Protein AF-0000000085014226 (afdb_homodimer)

Foldseek 3Di:
DDFLQRVLLVLLQVCQVVVNNVSNLVQAAQAAWEDEPDPDIAGGSVSSRVVVNVVSLQFPGKGWDWDDKDDPQFKIKTKTWMWHATPVGHTFIWIWMKMFGDNRRHTRYIYIYTDPVRVDDDPPPD/DDFLQRVLLVLLQVCQVVVNNVSNLVQAAQAAWEDEPDPDIAGGSVSSRVVVNVVSLQFPGKGWDWDDKDDPQFKIKTKTWMWHATPVGHTFIWIWMKMFGDNRRHTRYIYIYTDPVRVDDPDPPD

Nearest PDB structures (foldseek):
  3ebt-assembly1_A-2  TM=8.572E-01  e=8.847E-08  Burkholderia pseudomallei K96243
  5aig-assembly2_B  TM=8.157E-01  e=8.847E-08  unidentified
  6isl-assembly1_B-2  TM=8.052E-01  e=6.932E-08  Streptomyces xiamenensis 318
  6wf4-assembly1_A  TM=8.133E-01  e=3.184E-07  Streptomyces sp. RM-5-8
  3f14-assembly1_A-2  TM=7.329E-01  e=2.819E-07  Cytophaga hutchinsonii ATCC 33406

pLDDT: mean 93.92, std 10.9, range [28.17, 98.81]

Solvent-accessible surface area (backbone atoms only — not comparable to full-atom values): 13204 Å² total; per-residue (Å²): 131,82,52,60,56,57,50,48,54,52,27,47,46,49,17,45,72,70,69,50,48,62,72,43,34,67,36,41,29,71,76,12,37,39,37,54,90,58,90,62,74,33,48,20,42,68,25,41,44,50,52,48,47,54,56,52,63,50,34,72,38,48,46,68,46,74,78,47,70,53,66,79,69,41,44,24,40,37,31,33,39,35,40,40,22,31,63,86,62,48,78,42,68,49,52,36,36,38,38,36,32,32,78,67,77,32,32,45,31,38,41,42,28,36,44,62,58,69,74,54,74,76,75,70,82,119,131,82,52,60,54,56,48,49,53,52,29,47,48,50,18,44,72,70,69,49,48,62,72,42,35,67,38,42,28,72,76,12,37,39,36,53,90,58,90,63,75,35,48,19,43,68,25,42,42,50,52,48,47,54,57,52,62,50,32,72,38,49,46,69,46,74,77,47,71,53,66,80,68,41,43,23,41,37,32,32,40,35,40,38,22,30,62,87,62,48,78,40,68,49,53,36,37,36,39,36,32,32,78,65,76,33,32,43,30,39,40,41,30,36,46,61,58,68,75,54,74,75,75,68,83,118

Radius of gyration: 18.66 Å; Cα contacts (8 Å, |Δi|>4): 548; chains: 2; bounding box: 37×47×51 Å

Sequence (252 aa):
MANLTETFMQALQTAEESGDPASLVALFAENATLQNLTTHHWSGVDGARDFWQTYLDNFQSIRSQFTHHLDDGRMGLMEWEATGKLSDGTDIAYRGASVIEHDGQKVTAFRTYYDSAAFVKPAAERMANLTETFMQALQTAEESGDPASLVALFAENATLQNLTTHHWSGVDGARDFWQTYLDNFQSIRSQFTHHLDDGRMGLMEWEATGKLSDGTDIAYRGASVIEHDGQKVTAFRTYYDSAAFVKPAAER

Structure (mmCIF, N/CA/C/O backbone):
data_AF-0000000085014226-model_v1
#
loop_
_entity.id
_entity.type
_entity.pdbx_description
1 polymer 'Epoxide Hydrolase'
#
loop_
_atom_site.group_PDB
_atom_site.id
_atom_site.type_symbol
_atom_site.label_atom_id
_atom_site.label_alt_id
_atom_site.label_comp_id
_atom_site.label_asym_id
_atom_site.label_entity_id
_atom_site.label_seq_id
_atom_site.pdbx_PDB_ins_code
_atom_site.Cartn_x
_atom_site.Cartn_y
_atom_site.Cartn_z
_atom_site.occupancy
_atom_site.B_iso_or_equiv
_atom_site.auth_seq_id
_atom_site.auth_comp_id
_atom_site.auth_asym_id
_atom_site.auth_atom_id
_atom_site.pdbx_PDB_model_num
ATOM 1 N N . MET A 1 1 ? -13.711 4.051 22.688 1 73 1 MET A N 1
ATOM 2 C CA . MET A 1 1 ? -12.68 5.055 22.422 1 73 1 MET A CA 1
ATOM 3 C C . MET A 1 1 ? -11.938 4.758 21.125 1 73 1 MET A C 1
ATOM 5 O O . MET A 1 1 ? -11.805 3.594 20.734 1 73 1 MET A O 1
ATOM 9 N N . ALA A 1 2 ? -11.68 5.82 20.328 1 86.25 2 ALA A N 1
ATOM 10 C CA . ALA A 1 2 ? -11.008 5.629 19.047 1 86.25 2 ALA A CA 1
ATOM 11 C C . ALA A 1 2 ? -9.578 5.133 19.25 1 86.25 2 ALA A C 1
ATOM 13 O O . ALA A 1 2 ? -8.898 5.555 20.188 1 86.25 2 ALA A O 1
ATOM 14 N N . ASN A 1 3 ? -9.133 4.105 18.516 1 93 3 ASN A N 1
ATOM 15 C CA . ASN A 1 3 ? -7.734 3.711 18.562 1 93 3 ASN A CA 1
ATOM 16 C C . ASN A 1 3 ? -6.844 4.707 17.828 1 93 3 ASN A C 1
ATOM 18 O O . ASN A 1 3 ? -7.332 5.691 17.281 1 93 3 ASN A O 1
ATOM 22 N N . LEU A 1 4 ? -5.578 4.539 17.953 1 96.38 4 LEU A N 1
ATOM 23 C CA . LEU A 1 4 ? -4.641 5.523 17.406 1 96.38 4 LEU A CA 1
ATOM 24 C C . LEU A 1 4 ? -4.777 5.637 15.898 1 96.38 4 LEU A C 1
ATOM 26 O O . LEU A 1 4 ? -4.602 6.719 15.328 1 96.38 4 LEU A O 1
ATOM 30 N N . THR A 1 5 ? -5.086 4.566 15.234 1 97 5 THR A N 1
ATOM 31 C CA . THR A 1 5 ? -5.289 4.582 13.789 1 97 5 THR A CA 1
ATOM 32 C C . THR A 1 5 ? -6.453 5.492 13.422 1 97 5 THR A C 1
ATOM 34 O O . THR A 1 5 ? -6.348 6.309 12.5 1 97 5 THR A O 1
ATOM 37 N N . GLU A 1 6 ? -7.535 5.402 14.117 1 97.12 6 GLU A N 1
ATOM 38 C CA . GLU A 1 6 ? -8.703 6.242 13.875 1 97.12 6 GLU A CA 1
ATOM 39 C C . GLU A 1 6 ? -8.398 7.707 14.18 1 97.12 6 GLU A C 1
ATOM 41 O O . GLU A 1 6 ? -8.836 8.602 13.445 1 97.12 6 GLU A O 1
ATOM 46 N N . THR A 1 7 ? -7.695 7.895 15.242 1 97.75 7 THR A N 1
ATOM 47 C CA . THR A 1 7 ? -7.262 9.242 15.594 1 97.75 7 THR A CA 1
ATOM 48 C C . THR A 1 7 ? -6.379 9.828 14.492 1 97.75 7 THR A C 1
ATOM 50 O O . THR A 1 7 ? -6.52 11 14.133 1 97.75 7 THR A O 1
ATOM 53 N N . PHE A 1 8 ? -5.457 9 13.977 1 98.5 8 PHE A N 1
ATOM 54 C CA . PHE A 1 8 ? -4.57 9.414 12.898 1 98.5 8 PHE A CA 1
ATOM 55 C C . PHE A 1 8 ? -5.371 9.812 11.664 1 98.5 8 PHE A C 1
ATOM 57 O O . PHE A 1 8 ? -5.117 10.859 11.062 1 98.5 8 PHE A O 1
ATOM 64 N N . MET A 1 9 ? -6.348 9.016 11.289 1 98.38 9 MET A N 1
ATOM 65 C CA . MET A 1 9 ? -7.191 9.273 10.125 1 98.38 9 MET A CA 1
ATOM 66 C C . MET A 1 9 ? -7.891 10.625 10.25 1 98.38 9 MET A C 1
ATOM 68 O O . MET A 1 9 ? -7.902 11.414 9.305 1 98.38 9 MET A O 1
ATOM 72 N N . GLN A 1 10 ? -8.414 10.891 11.406 1 97.94 10 GLN A N 1
ATOM 73 C CA . GLN A 1 10 ? -9.102 12.148 11.648 1 97.94 10 GLN A CA 1
ATOM 74 C C . GLN A 1 10 ? -8.133 13.328 11.602 1 97.94 10 GLN A C 1
ATOM 76 O O . GLN A 1 10 ? -8.438 14.375 11.031 1 97.94 10 GLN A O 1
ATOM 81 N N . ALA A 1 11 ? -6.996 13.125 12.203 1 98.5 11 ALA A N 1
ATOM 82 C CA . ALA A 1 11 ? -5.984 14.18 12.219 1 98.5 11 ALA A CA 1
ATOM 83 C C . ALA A 1 11 ? -5.508 14.508 10.805 1 98.5 11 ALA A C 1
ATOM 85 O O . ALA A 1 11 ? -5.273 15.672 10.477 1 98.5 11 ALA A O 1
ATOM 86 N N . LEU A 1 12 ? -5.352 13.477 9.992 1 98.56 12 LEU A N 1
ATOM 87 C CA . LEU A 1 12 ? -4.93 13.695 8.609 1 98.56 12 LEU A CA 1
ATOM 88 C C . LEU A 1 12 ? -5.973 14.5 7.844 1 98.56 12 LEU A C 1
ATOM 90 O O . LEU A 1 12 ? -5.637 15.453 7.145 1 98.56 12 LEU A O 1
ATOM 94 N N . GLN A 1 13 ? -7.227 14.125 8 1 98.25 13 GLN A N 1
ATOM 95 C CA . GLN A 1 13 ? -8.297 14.844 7.312 1 98.25 13 GLN A CA 1
ATOM 96 C C . GLN A 1 13 ? -8.367 16.297 7.777 1 98.25 13 GLN A C 1
ATOM 98 O O . GLN A 1 13 ? -8.594 17.203 6.973 1 98.25 13 GLN A O 1
ATOM 103 N N . THR A 1 14 ? -8.188 16.5 9.047 1 98.31 14 THR A N 1
ATOM 104 C CA . THR A 1 14 ? -8.164 17.859 9.594 1 98.31 14 THR A CA 1
ATOM 105 C C . THR A 1 14 ? -6.992 18.656 9.016 1 98.31 14 THR A C 1
ATOM 107 O O . THR A 1 14 ? -7.148 19.812 8.648 1 98.31 14 THR A O 1
ATOM 110 N N . ALA A 1 15 ? -5.824 18.031 8.977 1 98.56 15 ALA A N 1
ATOM 111 C CA . ALA A 1 15 ? -4.648 18.672 8.391 1 98.56 15 ALA A CA 1
ATOM 112 C C . ALA A 1 15 ? -4.891 19.031 6.926 1 98.56 15 ALA A C 1
ATOM 114 O O . ALA A 1 15 ? -4.508 20.109 6.473 1 98.56 15 ALA A O 1
ATOM 115 N N . GLU A 1 16 ? -5.523 18.125 6.156 1 98.5 16 GLU A N 1
ATOM 116 C CA . GLU A 1 16 ? -5.836 18.359 4.746 1 98.5 16 GLU A CA 1
ATOM 117 C C . GLU A 1 16 ? -6.801 19.531 4.582 1 98.5 16 GLU A C 1
ATOM 119 O O . GLU A 1 16 ? -6.684 20.297 3.629 1 98.5 16 GLU A O 1
ATOM 124 N N . GLU A 1 17 ? -7.719 19.625 5.457 1 97.62 17 GLU A N 1
ATOM 125 C CA . GLU A 1 17 ? -8.727 20.688 5.402 1 97.62 17 GLU A CA 1
ATOM 126 C C . GLU A 1 17 ? -8.141 22.031 5.785 1 97.62 17 GLU A C 1
ATOM 128 O O . GLU A 1 17 ? -8.43 23.047 5.148 1 97.62 17 GLU A O 1
ATOM 133 N N . SER A 1 18 ? -7.328 22.094 6.734 1 97.62 18 SER A N 1
ATOM 134 C CA . SER A 1 18 ? -6.832 23.344 7.293 1 97.62 18 SER A CA 1
ATOM 135 C C . SER A 1 18 ? -5.52 23.766 6.641 1 97.62 18 SER A C 1
ATOM 137 O O . SER A 1 18 ? -5.125 24.922 6.719 1 97.62 18 SER A O 1
ATOM 139 N N . GLY A 1 19 ? -4.828 22.781 6.129 1 97.44 19 GLY A N 1
ATOM 140 C CA . GLY A 1 19 ? -3.482 23.031 5.637 1 97.44 19 GLY A CA 1
ATOM 141 C C . GLY A 1 19 ? -2.438 23.047 6.738 1 97.44 19 GLY A C 1
ATOM 142 O O . GLY A 1 19 ? -1.259 23.297 6.477 1 97.44 19 GLY A O 1
ATOM 143 N N . ASP A 1 20 ? -2.84 22.797 7.922 1 97.88 20 ASP A N 1
ATOM 144 C CA . ASP A 1 20 ? -1.951 22.812 9.078 1 97.88 20 ASP A CA 1
ATOM 145 C C . ASP A 1 20 ? -1.738 21.406 9.633 1 97.88 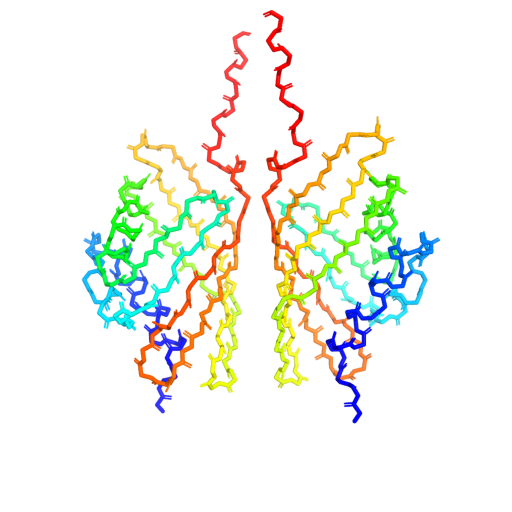20 ASP A C 1
ATOM 147 O O . ASP A 1 20 ? -2.662 20.812 10.188 1 97.88 20 ASP A O 1
ATOM 151 N N . PRO A 1 21 ? -0.474 20.906 9.578 1 98.5 21 PRO A N 1
ATOM 152 C CA . PRO A 1 21 ? -0.252 19.516 10 1 98.5 21 PRO A CA 1
ATOM 153 C C . PRO A 1 21 ? 0.024 19.391 11.492 1 98.5 21 PRO A C 1
ATOM 155 O O . PRO A 1 21 ? 0.345 18.297 11.977 1 98.5 21 PRO A O 1
ATOM 158 N N . ALA A 1 22 ? -0.145 20.391 12.305 1 98.31 22 ALA A N 1
ATOM 159 C CA . ALA A 1 22 ? 0.326 20.406 13.688 1 98.31 22 ALA A CA 1
ATOM 160 C C . ALA A 1 22 ? -0.289 19.281 14.492 1 98.31 22 ALA A C 1
ATOM 162 O O . ALA A 1 22 ? 0.419 18.562 15.203 1 98.31 22 ALA A O 1
ATOM 163 N N . SER A 1 23 ? -1.602 19.094 14.438 1 98.12 23 SER A N 1
ATOM 164 C CA . SER A 1 23 ? -2.271 18.047 15.219 1 98.12 23 SER A CA 1
ATOM 165 C C . SER A 1 23 ? -1.84 16.656 14.773 1 98.12 23 SER A C 1
ATOM 167 O O . SER A 1 23 ? -1.742 15.742 15.594 1 98.12 23 SER A O 1
ATOM 169 N N . LEU A 1 24 ? -1.604 16.484 13.477 1 98.62 24 LEU A N 1
ATOM 170 C CA . LEU A 1 24 ? -1.125 15.219 12.93 1 98.62 24 LEU A CA 1
ATOM 171 C C . LEU A 1 24 ? 0.298 14.93 13.398 1 98.62 24 LEU A C 1
ATOM 173 O O . LEU A 1 24 ? 0.591 13.828 13.867 1 98.62 24 LEU A O 1
ATOM 177 N N . VAL A 1 25 ? 1.14 15.906 13.336 1 98.81 25 VAL A N 1
ATOM 178 C CA . VAL A 1 25 ? 2.539 15.797 13.734 1 98.81 25 VAL A CA 1
ATOM 179 C C . VAL A 1 25 ? 2.629 15.469 15.219 1 98.81 25 VAL A C 1
ATOM 181 O O . VAL A 1 25 ? 3.504 14.703 15.641 1 98.81 25 VAL A O 1
ATOM 184 N N . ALA A 1 26 ? 1.706 15.945 15.992 1 98.44 26 ALA A N 1
ATOM 185 C CA . ALA A 1 26 ? 1.7 15.75 17.438 1 98.44 26 ALA A CA 1
ATOM 186 C C . ALA A 1 26 ? 1.494 14.273 17.781 1 98.44 26 ALA A C 1
ATOM 188 O O . ALA A 1 26 ? 1.754 13.859 18.922 1 98.44 26 ALA A O 1
ATOM 189 N N . LEU A 1 27 ? 1.046 13.461 16.891 1 98.69 27 LEU A N 1
ATOM 190 C CA . LEU A 1 27 ? 0.798 12.047 17.125 1 98.69 27 LEU A CA 1
ATOM 191 C C . LEU A 1 27 ? 2.086 11.242 17 1 98.69 27 LEU A C 1
ATOM 193 O O . LEU A 1 27 ? 2.125 10.062 17.375 1 98.69 27 LEU A O 1
ATOM 197 N N . PHE A 1 28 ? 3.154 11.82 16.547 1 98.81 28 PHE A N 1
ATOM 198 C CA . PHE A 1 28 ? 4.367 11.062 16.266 1 98.81 28 PHE A CA 1
ATOM 199 C C . PHE A 1 28 ? 5.309 11.078 17.453 1 98.81 28 PHE A C 1
ATOM 201 O O . PHE A 1 28 ? 5.441 12.094 18.141 1 98.81 28 PHE A O 1
ATOM 208 N N . ALA A 1 29 ? 5.945 9.93 17.703 1 98.69 29 ALA A N 1
ATOM 209 C CA . ALA A 1 29 ? 6.973 9.789 18.734 1 98.69 29 ALA A CA 1
ATOM 210 C C . ALA A 1 29 ? 8.258 10.508 18.328 1 98.69 29 ALA A C 1
ATOM 212 O O . ALA A 1 29 ? 8.477 10.781 17.141 1 98.69 29 ALA A O 1
ATOM 213 N N . GLU A 1 30 ? 9.102 10.703 19.234 1 97.94 30 GLU A N 1
ATOM 214 C CA . GLU A 1 30 ? 10.359 11.406 19 1 97.94 30 GLU A CA 1
ATOM 215 C C . GLU A 1 30 ? 11.297 10.594 18.109 1 97.94 30 GLU A C 1
ATOM 217 O O . GLU A 1 30 ? 12.172 11.148 17.453 1 97.94 30 GLU A O 1
ATOM 222 N N . ASN A 1 31 ? 11.109 9.328 18.094 1 97.25 31 ASN A N 1
ATOM 223 C CA . ASN A 1 31 ? 11.977 8.461 17.297 1 97.25 31 ASN A CA 1
ATOM 224 C C . ASN A 1 31 ? 11.227 7.875 16.094 1 97.25 31 ASN A C 1
ATOM 226 O O . ASN A 1 31 ? 11.617 6.828 15.57 1 97.25 31 ASN A O 1
ATOM 230 N N . ALA A 1 32 ? 10.141 8.477 15.766 1 98.56 32 ALA A N 1
ATOM 231 C CA . ALA A 1 32 ? 9.312 7.957 14.672 1 98.56 32 ALA A CA 1
ATOM 232 C C . ALA A 1 32 ? 10.062 8.008 13.344 1 98.56 32 ALA A C 1
ATOM 234 O O . ALA A 1 32 ? 10.898 8.883 13.133 1 98.56 32 ALA A O 1
ATOM 235 N N . THR A 1 33 ? 9.797 7.066 12.516 1 98.38 33 THR A N 1
ATOM 236 C CA . THR A 1 33 ? 10.305 7.074 11.148 1 98.38 33 THR A CA 1
ATOM 237 C C . THR A 1 33 ? 9.156 7.176 10.148 1 98.38 33 THR A C 1
ATOM 239 O O . THR A 1 33 ? 8.078 6.613 10.367 1 98.38 33 THR A O 1
ATOM 242 N N . LEU A 1 34 ? 9.383 7.961 9.141 1 98.31 34 LEU A N 1
ATOM 243 C CA . LEU A 1 34 ? 8.414 8.109 8.062 1 98.31 34 LEU A CA 1
ATOM 244 C C . LEU A 1 34 ? 9.047 7.785 6.711 1 98.31 34 LEU A C 1
ATOM 246 O O . LEU A 1 34 ? 10.188 8.164 6.449 1 98.31 34 LEU A O 1
ATOM 250 N N . GLN A 1 35 ? 8.266 7.062 5.957 1 96.88 35 GLN A N 1
ATOM 251 C CA . GLN A 1 35 ? 8.758 6.672 4.641 1 96.88 35 GLN A CA 1
ATOM 252 C C . GLN A 1 35 ? 7.629 6.668 3.611 1 96.88 35 GLN A C 1
ATOM 254 O O . GLN A 1 35 ? 6.516 6.223 3.902 1 96.88 35 GLN A O 1
ATOM 259 N N . ASN A 1 36 ? 7.883 7.191 2.443 1 94.38 36 ASN A N 1
ATOM 260 C CA . ASN A 1 36 ? 7.027 7.008 1.274 1 94.38 36 ASN A CA 1
ATOM 261 C C . ASN A 1 36 ? 7.723 6.184 0.197 1 94.38 36 ASN A C 1
ATOM 263 O O . ASN A 1 36 ? 8.523 5.297 0.506 1 94.38 36 ASN A O 1
ATOM 267 N N . LEU A 1 37 ? 7.41 6.359 -1.072 1 86.81 37 LEU A N 1
ATOM 268 C CA . LEU A 1 37 ? 7.961 5.492 -2.109 1 86.81 37 LEU A CA 1
ATOM 269 C C . LEU A 1 37 ? 9.32 6.008 -2.582 1 86.81 37 LEU A C 1
ATOM 271 O O . LEU A 1 37 ? 9.969 5.375 -3.414 1 86.81 37 LEU A O 1
ATOM 275 N N . THR A 1 38 ? 9.727 7.109 -1.956 1 83.75 38 THR A N 1
ATOM 276 C CA . THR A 1 38 ? 11.039 7.645 -2.291 1 83.75 38 THR A CA 1
ATOM 277 C C . THR A 1 38 ? 12.117 7.031 -1.397 1 83.75 38 THR A C 1
ATOM 279 O O . THR A 1 38 ? 11.812 6.23 -0.51 1 83.75 38 THR A O 1
ATOM 282 N N . THR A 1 39 ? 13.328 7.363 -1.704 1 84.38 39 THR A N 1
ATOM 283 C CA . THR A 1 39 ? 14.445 6.863 -0.914 1 84.38 39 THR A CA 1
ATOM 284 C C . THR A 1 39 ? 14.68 7.75 0.306 1 84.38 39 THR A C 1
ATOM 286 O O . THR A 1 39 ? 15.523 7.434 1.154 1 84.38 39 THR A O 1
ATOM 289 N N . HIS A 1 40 ? 14 8.789 0.338 1 87.06 40 HIS A N 1
ATOM 290 C CA . HIS A 1 40 ? 14.172 9.711 1.454 1 87.06 40 HIS A CA 1
ATOM 291 C C . HIS A 1 40 ? 13.547 9.148 2.73 1 87.06 40 HIS A C 1
ATOM 293 O O . HIS A 1 40 ? 12.461 8.578 2.695 1 87.06 40 HIS A O 1
ATOM 299 N N . HIS A 1 41 ? 14.219 9.305 3.836 1 92 41 HIS A N 1
ATOM 300 C CA . HIS A 1 41 ? 13.766 8.875 5.152 1 92 41 HIS A CA 1
ATOM 301 C C . HIS A 1 41 ? 13.672 10.047 6.121 1 92 41 HIS A C 1
ATOM 303 O O . HIS A 1 41 ? 14.617 10.828 6.25 1 92 41 HIS A O 1
ATOM 309 N N . TRP A 1 42 ? 12.547 10.18 6.691 1 97.19 42 TRP A N 1
ATOM 310 C CA . TRP A 1 42 ? 12.32 11.18 7.727 1 97.19 42 TRP A CA 1
ATOM 311 C C . TRP A 1 42 ? 12.32 10.539 9.117 1 97.19 42 TRP A C 1
ATOM 313 O O . TRP A 1 42 ? 11.977 9.367 9.258 1 97.19 42 TRP A O 1
ATOM 323 N N . SER A 1 43 ? 12.727 11.312 10.062 1 97.94 43 SER A N 1
ATOM 324 C CA . SER A 1 43 ? 12.734 10.773 11.422 1 97.94 43 SER A CA 1
ATOM 325 C C . SER A 1 43 ? 12.438 11.867 12.445 1 97.94 43 SER A C 1
ATOM 327 O O . SER A 1 43 ? 12.797 13.023 12.25 1 97.94 43 SER A O 1
ATOM 329 N N . GLY A 1 44 ? 11.812 11.383 13.516 1 97.94 44 GLY A N 1
ATOM 330 C CA . GLY A 1 44 ? 11.516 12.27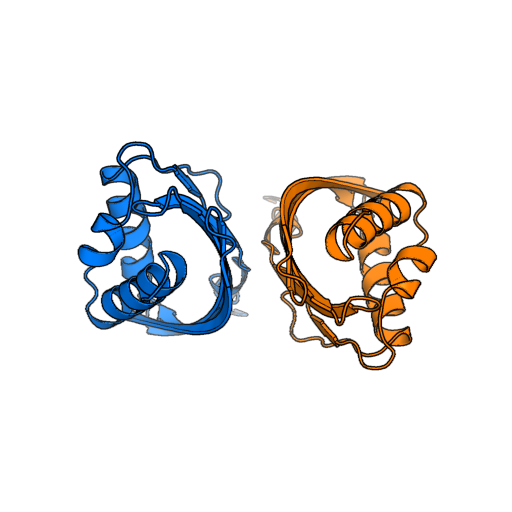3 14.617 1 97.94 44 GLY A CA 1
ATOM 331 C C . GLY A 1 44 ? 10.359 13.219 14.328 1 97.94 44 GLY A C 1
ATOM 332 O O . GLY A 1 44 ? 9.75 13.148 13.258 1 97.94 44 GLY A O 1
ATOM 333 N N . VAL A 1 45 ? 10.055 14.023 15.328 1 98.25 45 VAL A N 1
ATOM 334 C CA . VAL A 1 45 ? 8.938 14.953 15.234 1 98.25 45 VAL A CA 1
ATOM 335 C C . VAL A 1 45 ? 9.227 16 14.156 1 98.25 45 VAL A C 1
ATOM 337 O O . VAL A 1 45 ? 8.344 16.344 13.367 1 98.25 45 VAL A O 1
ATOM 340 N N . ASP A 1 46 ? 10.461 16.453 14.062 1 98.12 46 ASP A N 1
ATOM 341 C CA . ASP A 1 46 ? 10.828 17.406 13.023 1 98.12 46 ASP A CA 1
ATOM 342 C C . ASP A 1 46 ? 10.688 16.781 11.633 1 98.12 46 ASP A C 1
ATOM 344 O O . ASP A 1 46 ? 10.227 17.438 10.695 1 98.12 46 ASP A O 1
ATOM 348 N N . GLY A 1 47 ? 11.148 15.516 11.57 1 98.38 47 GLY A N 1
ATOM 349 C CA . GLY A 1 47 ? 10.969 14.797 10.312 1 98.38 47 GLY A CA 1
ATOM 350 C C . GLY A 1 47 ? 9.516 14.641 9.922 1 98.38 47 GLY A C 1
ATOM 351 O O . GLY A 1 47 ? 9.164 14.789 8.75 1 98.38 47 GLY A O 1
ATOM 352 N N . ALA A 1 48 ? 8.711 14.375 10.922 1 98.69 48 ALA A N 1
ATOM 353 C CA . ALA A 1 48 ? 7.277 14.266 10.664 1 98.69 48 ALA A CA 1
ATOM 354 C C . ALA A 1 48 ? 6.699 15.594 10.18 1 98.69 48 ALA A C 1
ATOM 356 O O . ALA A 1 48 ? 5.914 15.633 9.234 1 98.69 48 ALA A O 1
ATOM 357 N N . ARG A 1 49 ? 7.082 16.641 10.773 1 98.56 49 ARG A N 1
ATOM 358 C CA . ARG A 1 49 ? 6.633 17.969 10.367 1 98.56 49 ARG A CA 1
ATOM 359 C C . ARG A 1 49 ? 7.031 18.266 8.922 1 98.56 49 ARG A C 1
ATOM 361 O O . ARG A 1 49 ? 6.203 18.703 8.117 1 98.56 49 ARG A O 1
ATOM 368 N N . ASP A 1 50 ? 8.258 17.969 8.609 1 98.06 50 ASP A N 1
ATOM 369 C CA . ASP A 1 50 ? 8.75 18.203 7.258 1 98.06 50 ASP A CA 1
ATOM 370 C C . ASP A 1 50 ? 7.992 17.344 6.246 1 98.06 50 ASP A C 1
ATOM 372 O O . ASP A 1 50 ? 7.59 17.828 5.188 1 98.06 50 ASP A O 1
ATOM 376 N N . PHE A 1 51 ? 7.82 16.109 6.566 1 98.31 51 PHE A N 1
ATOM 377 C CA . PHE A 1 51 ? 7.117 15.164 5.707 1 98.31 51 PHE A CA 1
ATOM 378 C C . PHE A 1 51 ? 5.715 15.664 5.387 1 98.31 51 PHE A C 1
ATOM 380 O O . PHE A 1 51 ? 5.348 15.797 4.219 1 98.31 51 PHE A O 1
ATOM 387 N N . TRP A 1 52 ? 4.965 15.992 6.391 1 98.44 52 TRP A N 1
ATOM 388 C CA . TRP A 1 52 ? 3.555 16.312 6.203 1 98.44 52 TRP A CA 1
ATOM 389 C C . TRP A 1 52 ? 3.379 17.719 5.641 1 98.44 52 TRP A C 1
ATOM 391 O O . TRP A 1 52 ? 2.449 17.969 4.871 1 98.44 52 TRP A O 1
ATOM 401 N N . GLN A 1 53 ? 4.273 18.641 5.996 1 97.94 53 GLN A N 1
ATOM 402 C CA . GLN A 1 53 ? 4.227 19.953 5.363 1 97.94 53 GLN A CA 1
ATOM 403 C C . GLN A 1 53 ? 4.496 19.859 3.863 1 97.94 53 GLN A C 1
ATOM 405 O O . GLN A 1 53 ? 3.809 20.484 3.059 1 97.94 53 GLN A O 1
ATOM 410 N N . THR A 1 54 ? 5.52 19.094 3.547 1 96.12 54 THR A N 1
ATOM 411 C CA . THR A 1 54 ? 5.836 18.875 2.139 1 96.12 54 THR A CA 1
ATOM 412 C C . THR A 1 54 ? 4.656 18.234 1.41 1 96.12 54 THR A C 1
ATOM 414 O O . THR A 1 54 ? 4.324 18.641 0.291 1 96.12 54 THR A O 1
ATOM 417 N N . TYR A 1 55 ? 4.047 17.25 2.057 1 96.88 55 TYR A N 1
ATOM 418 C CA . TYR A 1 55 ? 2.863 16.594 1.496 1 96.88 55 TYR A CA 1
ATOM 419 C C . TYR A 1 55 ? 1.772 17.625 1.21 1 96.88 55 TYR A C 1
ATOM 421 O O . TYR A 1 55 ? 1.274 17.719 0.085 1 96.88 55 TYR A O 1
ATOM 429 N N . LEU A 1 56 ? 1.421 18.453 2.145 1 98 56 LEU A N 1
ATOM 430 C CA . LEU A 1 56 ? 0.331 19.406 2.004 1 98 56 LEU A CA 1
ATOM 431 C C . LEU A 1 56 ? 0.687 20.5 0.992 1 98 56 LEU A C 1
ATOM 433 O O . LEU A 1 56 ? -0.18 20.969 0.257 1 98 56 LEU A O 1
ATOM 437 N N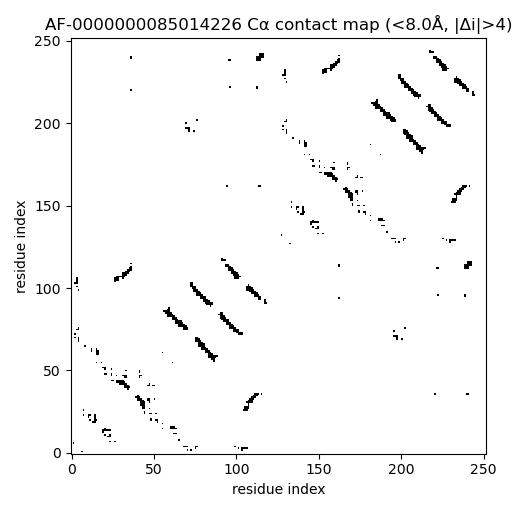 . ASP A 1 57 ? 1.948 20.828 0.959 1 96.94 57 ASP A N 1
ATOM 438 C CA . ASP A 1 57 ? 2.408 21.875 0.068 1 96.94 57 ASP A CA 1
ATOM 439 C C . ASP A 1 57 ? 2.264 21.469 -1.396 1 96.94 57 ASP A C 1
ATOM 441 O O . ASP A 1 57 ? 2.281 22.328 -2.289 1 96.94 57 ASP A O 1
ATOM 445 N N . ASN A 1 58 ? 2.127 20.219 -1.652 1 96.06 58 ASN A N 1
ATOM 446 C CA . ASN A 1 58 ? 2.002 19.719 -3.02 1 96.06 58 ASN A CA 1
ATOM 447 C C . ASN A 1 58 ? 0.615 20 -3.592 1 96.06 58 ASN A C 1
ATOM 449 O O . ASN A 1 58 ? 0.401 19.875 -4.801 1 96.06 58 ASN A O 1
ATOM 453 N N . PHE A 1 59 ? -0.29 20.484 -2.723 1 97.5 59 PHE A N 1
ATOM 454 C CA . PHE A 1 59 ? -1.681 20.531 -3.158 1 97.5 59 PHE A CA 1
ATOM 455 C C . PHE A 1 59 ? -2.287 21.906 -2.865 1 97.5 59 PHE A C 1
ATOM 457 O O . PHE A 1 59 ? -2 22.516 -1.829 1 97.5 59 PHE A O 1
ATOM 464 N N . GLN A 1 60 ? -3.121 22.359 -3.77 1 97.75 60 GLN A N 1
ATOM 465 C CA . GLN A 1 60 ? -4.051 23.438 -3.443 1 97.75 60 GLN A CA 1
ATOM 466 C C . GLN A 1 60 ? -5.168 22.938 -2.529 1 97.75 60 GLN A C 1
ATOM 468 O O . GLN A 1 60 ? -5.594 23.656 -1.62 1 97.75 60 GLN A O 1
ATOM 473 N N . SER A 1 61 ? -5.602 21.766 -2.861 1 98.06 61 SER A N 1
ATOM 474 C CA . SER A 1 61 ? -6.605 21.062 -2.074 1 98.06 61 SER A CA 1
ATOM 475 C C . SER A 1 61 ? -6.422 19.562 -2.172 1 98.06 61 SER A C 1
ATOM 477 O O . SER A 1 61 ? -6.027 19.031 -3.219 1 98.06 61 SER A O 1
ATOM 479 N N . ILE A 1 62 ? -6.699 18.906 -1.109 1 98.31 62 ILE A N 1
ATOM 480 C CA . ILE A 1 62 ? -6.598 17.453 -1.074 1 98.31 62 ILE A CA 1
ATOM 481 C C . ILE A 1 62 ? -7.523 16.891 0.006 1 98.31 62 ILE A C 1
ATOM 483 O O . ILE A 1 62 ? -7.641 17.469 1.089 1 98.31 62 ILE A O 1
ATOM 487 N N . ARG A 1 63 ? -8.188 15.797 -0.318 1 98.38 63 ARG A N 1
ATOM 488 C CA . ARG A 1 63 ? -9.047 15.109 0.633 1 98.38 63 ARG A CA 1
ATOM 489 C C . ARG A 1 63 ? -8.922 13.594 0.492 1 98.38 63 ARG A C 1
ATOM 491 O O . ARG A 1 63 ? -9.156 13.047 -0.587 1 98.38 63 ARG A O 1
ATOM 498 N N . SER A 1 64 ? -8.531 13 1.564 1 98.31 64 SER A N 1
ATOM 499 C CA . SER A 1 64 ? -8.461 11.547 1.608 1 98.31 64 SER A CA 1
ATOM 500 C C . SER A 1 64 ? -9.758 10.945 2.137 1 98.31 64 SER A C 1
ATOM 502 O O . SER A 1 64 ? -10.258 11.359 3.184 1 98.31 64 SER A O 1
ATOM 504 N N . GLN A 1 65 ? -10.352 10.094 1.434 1 98.06 65 GLN A N 1
ATOM 505 C CA . GLN A 1 65 ? -11.453 9.258 1.91 1 98.06 65 GLN A CA 1
ATOM 506 C C . GLN A 1 65 ? -10.969 7.844 2.225 1 98.06 65 GLN A C 1
ATOM 508 O O . GLN A 1 65 ? -10.539 7.117 1.328 1 98.06 65 GLN A O 1
ATOM 513 N N . PHE A 1 66 ? -11.094 7.496 3.516 1 97.88 66 PHE A N 1
ATOM 514 C CA . PHE A 1 66 ? -10.625 6.184 3.939 1 97.88 66 PHE A CA 1
ATOM 515 C C . PHE A 1 66 ? -11.672 5.117 3.65 1 97.88 66 PHE A C 1
ATOM 517 O O . PHE A 1 66 ? -12.828 5.238 4.074 1 97.88 66 PHE A O 1
ATOM 524 N N . THR A 1 67 ? -11.297 4.145 2.951 1 96.31 67 THR A N 1
ATOM 525 C CA . THR A 1 67 ? -12.234 3.111 2.512 1 96.31 67 THR A CA 1
ATOM 526 C C . THR A 1 67 ? -12.172 1.897 3.436 1 96.31 67 THR A C 1
ATOM 528 O O . THR A 1 67 ? -13.195 1.269 3.711 1 96.31 67 THR A O 1
ATOM 531 N N . HIS A 1 68 ? -10.992 1.511 3.869 1 95.5 68 HIS A N 1
ATOM 532 C CA . HIS A 1 68 ? -10.789 0.411 4.805 1 95.5 68 HIS A CA 1
ATOM 533 C C . HIS A 1 68 ? -9.688 0.741 5.809 1 95.5 68 HIS A C 1
ATOM 535 O O . HIS A 1 68 ? -8.742 1.471 5.484 1 95.5 68 HIS A O 1
ATOM 541 N N . HIS A 1 69 ? -9.867 0.271 6.984 1 94.81 69 HIS A N 1
ATOM 542 C CA . HIS A 1 69 ? -8.812 0.378 7.988 1 94.81 69 HIS A CA 1
ATOM 543 C C . HIS A 1 69 ? -8.898 -0.755 9 1 94.81 69 HIS A C 1
ATOM 545 O O . HIS A 1 69 ? -9.961 -1.366 9.164 1 94.81 69 HIS A O 1
ATOM 551 N N . LEU A 1 70 ? -7.805 -1.113 9.57 1 93.69 70 LEU A N 1
ATOM 552 C CA . LEU A 1 70 ? -7.738 -2.037 10.695 1 93.69 70 LEU A CA 1
ATOM 553 C C . LEU A 1 70 ? -6.594 -1.669 11.633 1 93.69 70 LEU A C 1
ATOM 555 O O . LEU A 1 70 ? -5.699 -0.906 11.258 1 93.69 70 LEU A O 1
ATOM 559 N N . ASP A 1 71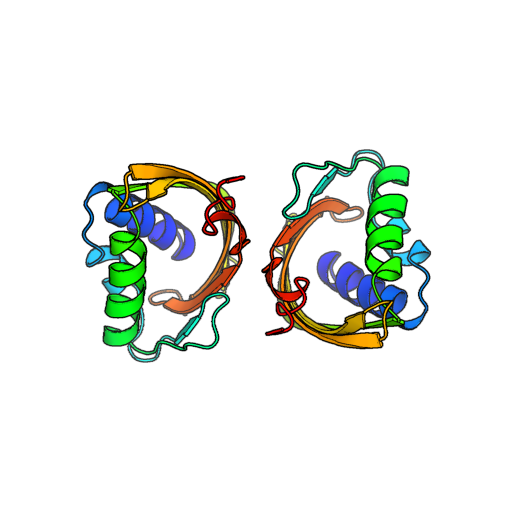 ? -6.703 -2.027 12.828 1 94.38 71 ASP A N 1
ATOM 560 C CA . ASP A 1 71 ? -5.715 -1.782 13.875 1 94.38 71 ASP A CA 1
ATOM 561 C C . ASP A 1 71 ? -5.652 -2.951 14.852 1 94.38 71 ASP A C 1
ATOM 563 O O . ASP A 1 71 ? -6.676 -3.348 15.422 1 94.38 71 ASP A O 1
ATOM 567 N N . ASP A 1 72 ? -4.438 -3.508 15.055 1 91.75 72 ASP A N 1
ATOM 568 C CA . ASP A 1 72 ? -4.336 -4.648 15.961 1 91.75 72 ASP A CA 1
ATOM 569 C C . ASP A 1 72 ? -3.77 -4.227 17.312 1 91.75 72 ASP A C 1
ATOM 571 O O . ASP A 1 72 ? -3.271 -5.062 18.078 1 91.75 72 ASP A O 1
ATOM 575 N N . GLY A 1 73 ? -3.705 -2.979 17.562 1 93.31 73 GLY A N 1
ATOM 576 C CA . GLY A 1 73 ? -3.201 -2.445 18.812 1 93.31 73 GLY A CA 1
ATOM 577 C C . GLY A 1 73 ? -1.753 -2.002 18.734 1 93.31 73 GLY A C 1
ATOM 578 O O . GLY A 1 73 ? -1.267 -1.294 19.625 1 93.31 73 GLY A O 1
ATOM 579 N N . ARG A 1 74 ? -1.039 -2.41 17.719 1 94.56 74 ARG A N 1
ATOM 580 C CA . ARG A 1 74 ? 0.36 -2.029 17.562 1 94.56 74 ARG A CA 1
ATOM 581 C C . ARG A 1 74 ? 0.62 -1.497 16.156 1 94.56 74 ARG A C 1
ATOM 583 O O . ARG A 1 74 ? 1.575 -0.75 15.93 1 94.56 74 ARG A O 1
ATOM 590 N N . MET A 1 75 ? -0.18 -1.995 15.266 1 96.12 75 MET A N 1
ATOM 591 C CA . MET A 1 75 ? -0.052 -1.612 13.867 1 96.12 75 MET A CA 1
ATOM 592 C C . MET A 1 75 ? -1.414 -1.28 13.266 1 96.12 75 MET A C 1
ATOM 594 O O . MET A 1 75 ? -2.406 -1.949 13.555 1 96.12 75 MET A O 1
ATOM 598 N N . GLY A 1 76 ? -1.477 -0.185 12.508 1 95.94 76 GLY A N 1
ATOM 599 C CA . GLY A 1 76 ? -2.68 0.219 11.797 1 95.94 76 GLY A CA 1
ATOM 600 C C . GLY A 1 76 ? -2.482 0.311 10.289 1 95.94 76 GLY A C 1
ATOM 601 O O . GLY A 1 76 ? -1.412 0.706 9.82 1 95.94 76 GLY A O 1
ATOM 602 N N . LEU A 1 77 ? -3.482 -0.047 9.594 1 94.81 77 LEU A N 1
ATOM 603 C CA . LEU A 1 77 ? -3.516 0.046 8.141 1 94.81 77 LEU A CA 1
ATOM 604 C C . LEU A 1 77 ? -4.715 0.867 7.672 1 94.81 77 LEU A C 1
ATOM 606 O O . LEU A 1 77 ? -5.812 0.729 8.211 1 94.81 77 LEU A O 1
ATOM 610 N N . MET A 1 78 ? -4.496 1.628 6.633 1 97.44 78 MET A N 1
ATOM 611 C CA . MET A 1 78 ? -5.535 2.475 6.051 1 97.44 78 MET A CA 1
ATOM 612 C C . MET A 1 78 ? -5.445 2.473 4.531 1 97.44 78 MET A C 1
ATOM 614 O O . MET A 1 78 ? -4.383 2.727 3.965 1 97.44 78 MET A O 1
ATOM 618 N N . GLU A 1 79 ? -6.555 2.145 3.943 1 97.81 79 GLU A N 1
ATOM 619 C CA . GLU A 1 79 ? -6.699 2.379 2.51 1 97.81 79 GLU A CA 1
ATOM 620 C C . GLU A 1 79 ? -7.5 3.648 2.234 1 97.81 79 GLU A C 1
ATOM 622 O O . GLU A 1 79 ? -8.484 3.93 2.926 1 97.81 79 GLU A O 1
ATOM 627 N N . TRP A 1 80 ? -7.016 4.336 1.229 1 98 80 TRP A N 1
ATOM 628 C CA . TRP A 1 80 ? -7.645 5.633 0.994 1 98 80 TRP A CA 1
ATOM 629 C C . TRP A 1 80 ? -7.656 5.969 -0.494 1 98 80 TRP A C 1
ATOM 631 O O . TRP A 1 80 ? -6.871 5.418 -1.269 1 98 80 TRP A O 1
ATOM 641 N N . GLU A 1 81 ? -8.578 6.773 -0.867 1 97.5 81 GLU A N 1
ATOM 642 C CA . GLU A 1 81 ? -8.625 7.52 -2.121 1 97.5 81 GLU A CA 1
ATOM 643 C C . GLU A 1 81 ? -8.508 9.023 -1.877 1 97.5 81 GLU A C 1
ATOM 645 O O . GLU A 1 81 ? -9.234 9.578 -1.057 1 97.5 81 GLU A O 1
ATOM 650 N N . ALA A 1 82 ? -7.582 9.586 -2.539 1 97.62 82 ALA A N 1
ATOM 651 C CA . ALA A 1 82 ? -7.367 11.023 -2.387 1 97.62 82 ALA A CA 1
ATOM 652 C C . ALA A 1 82 ? -7.75 11.773 -3.658 1 97.62 82 ALA A C 1
ATOM 654 O O . ALA A 1 82 ? -7.438 11.336 -4.766 1 97.62 82 ALA A O 1
ATOM 655 N N . THR A 1 83 ? -8.477 12.812 -3.475 1 98.19 83 THR A N 1
ATOM 656 C CA . THR A 1 83 ? -8.859 13.688 -4.578 1 98.19 83 THR A CA 1
ATOM 657 C C . THR A 1 83 ? -8.578 15.148 -4.238 1 98.19 83 THR A C 1
ATOM 659 O O . THR A 1 83 ? -8.711 15.555 -3.084 1 98.19 83 THR A O 1
ATOM 662 N N . GLY A 1 84 ? -8.195 15.859 -5.293 1 98.06 84 GLY A N 1
ATOM 663 C CA . GLY A 1 84 ? -7.949 17.281 -5.094 1 98.06 84 GLY A CA 1
ATOM 664 C C . GLY A 1 84 ? -7.297 17.938 -6.293 1 98.06 84 GLY A C 1
ATOM 665 O O . GLY A 1 84 ? -7.609 17.609 -7.438 1 98.06 84 GLY A O 1
ATOM 666 N N . LYS A 1 85 ? -6.5 19.016 -5.98 1 97.81 85 LYS A N 1
ATOM 667 C CA . LYS A 1 85 ? -5.746 19.766 -6.988 1 97.81 85 LYS A CA 1
ATOM 668 C C . LYS A 1 85 ? -4.289 19.938 -6.57 1 97.81 85 LYS A C 1
ATOM 670 O O . LYS A 1 85 ? -4.004 20.266 -5.418 1 97.81 85 LYS A O 1
ATOM 675 N N . LEU A 1 86 ? -3.42 19.734 -7.508 1 96.5 86 LEU A N 1
ATOM 676 C CA . LEU A 1 86 ? -2.004 19.984 -7.277 1 96.5 86 LEU A CA 1
ATOM 677 C C . LEU A 1 86 ? -1.745 21.484 -7.152 1 96.5 86 LEU A C 1
ATOM 679 O O . LEU A 1 86 ? -2.629 22.297 -7.434 1 96.5 86 LEU A O 1
ATOM 683 N N . SER A 1 87 ? -0.56 21.75 -6.715 1 94.25 87 SER A N 1
ATOM 684 C CA . SER A 1 87 ? -0.19 23.141 -6.504 1 94.25 87 SER A CA 1
ATOM 685 C C . SER A 1 87 ? -0.323 23.953 -7.793 1 94.25 87 SER A C 1
ATOM 687 O O . SER A 1 87 ? -0.607 25.141 -7.754 1 94.25 87 SER A O 1
ATOM 689 N N . ASP A 1 88 ? -0.267 23.328 -8.945 1 93.12 88 ASP A N 1
ATOM 690 C CA . ASP A 1 88 ? -0.355 24.031 -10.227 1 93.12 88 ASP A CA 1
ATOM 691 C C . ASP A 1 88 ? -1.792 24.062 -10.742 1 93.12 88 ASP A C 1
ATOM 693 O O . ASP A 1 88 ? -2.051 24.516 -11.852 1 93.12 88 ASP A O 1
ATOM 697 N N . GLY A 1 89 ? -2.656 23.484 -10.023 1 94.75 89 GLY A N 1
ATOM 698 C CA . GLY A 1 89 ? -4.07 23.562 -10.352 1 94.75 89 GLY A CA 1
ATOM 699 C C . GLY A 1 89 ? -4.586 22.312 -11.039 1 94.75 89 GLY A C 1
ATOM 700 O O . GLY A 1 89 ? -5.789 22.172 -11.266 1 94.75 89 GLY A O 1
ATOM 701 N N . THR A 1 90 ? -3.732 21.391 -11.336 1 95.56 90 THR A N 1
ATOM 702 C CA . THR A 1 90 ? -4.109 20.156 -12.016 1 95.56 90 THR A CA 1
ATOM 703 C C . THR A 1 90 ? -4.926 19.25 -11.086 1 95.56 90 THR A C 1
ATOM 705 O O . THR A 1 90 ? -4.578 19.078 -9.922 1 95.56 90 THR A O 1
ATOM 708 N N . ASP A 1 91 ? -6.066 18.703 -11.625 1 97.19 91 ASP A N 1
ATOM 709 C CA . ASP A 1 91 ? -6.84 17.734 -10.852 1 97.19 91 ASP A CA 1
ATOM 710 C C . ASP A 1 91 ? -6.051 16.453 -10.625 1 97.19 91 ASP A C 1
ATOM 712 O O . ASP A 1 91 ? -5.316 16 -11.508 1 97.19 91 ASP A O 1
ATOM 716 N N . ILE A 1 92 ? -6.258 15.953 -9.484 1 96.06 92 ILE A N 1
ATOM 717 C CA . ILE A 1 92 ? -5.586 14.688 -9.188 1 96.06 92 ILE A CA 1
ATOM 718 C C . ILE A 1 92 ? -6.531 13.773 -8.414 1 96.06 92 ILE A C 1
ATOM 720 O O . ILE A 1 92 ? -7.324 14.234 -7.598 1 96.06 92 ILE A O 1
ATOM 724 N N . ALA A 1 93 ? -6.496 12.562 -8.742 1 96.12 93 ALA A N 1
ATOM 725 C CA . ALA A 1 93 ? -7.137 11.469 -8.023 1 96.12 93 ALA A CA 1
ATOM 726 C C . ALA A 1 93 ? -6.238 10.234 -7.984 1 96.12 93 ALA A C 1
ATOM 728 O O . ALA A 1 93 ? -5.746 9.789 -9.023 1 96.12 93 ALA A O 1
ATOM 729 N N . TYR A 1 94 ? -6.004 9.781 -6.875 1 95.31 94 TYR A N 1
ATOM 730 C CA . TYR A 1 94 ? -5.18 8.586 -6.746 1 95.31 94 TYR A CA 1
ATOM 731 C C . TYR A 1 94 ? -5.523 7.824 -5.473 1 95.31 94 TYR A C 1
ATOM 733 O O . TYR A 1 94 ? -6.246 8.336 -4.613 1 95.31 94 TYR A O 1
ATOM 741 N N . ARG A 1 95 ? -5.148 6.66 -5.395 1 96.12 95 ARG A N 1
ATOM 742 C CA . ARG A 1 95 ? -5.422 5.816 -4.234 1 96.12 95 ARG A CA 1
ATOM 743 C C . ARG A 1 95 ? -4.137 5.25 -3.65 1 96.12 95 ARG A C 1
ATOM 745 O O . ARG A 1 95 ? -3.111 5.188 -4.336 1 96.12 95 ARG A O 1
ATOM 752 N N . GLY A 1 96 ? -4.191 4.875 -2.418 1 97 96 GLY A N 1
ATOM 753 C CA . GLY A 1 96 ? -3.025 4.336 -1.735 1 97 96 GLY A CA 1
ATOM 754 C C . GLY A 1 96 ? -3.365 3.646 -0.428 1 97 96 GLY A C 1
ATOM 755 O O . GLY A 1 96 ? -4.539 3.467 -0.103 1 97 96 GLY A O 1
ATOM 756 N N . ALA A 1 97 ? -2.389 3.191 0.21 1 97.31 97 ALA A N 1
ATOM 757 C CA . ALA A 1 97 ? -2.461 2.596 1.542 1 97.31 97 ALA A CA 1
ATOM 758 C C . ALA A 1 97 ? -1.34 3.117 2.438 1 97.31 97 ALA A C 1
ATOM 760 O O . ALA A 1 97 ? -0.23 3.375 1.965 1 97.31 97 ALA A O 1
ATOM 761 N N . SER A 1 98 ? -1.637 3.291 3.695 1 98.25 98 SER A N 1
ATOM 762 C CA . SER A 1 98 ? -0.658 3.709 4.695 1 98.25 98 SER A CA 1
ATOM 763 C C . SER A 1 98 ? -0.657 2.768 5.895 1 98.25 98 SER A C 1
ATOM 765 O O . SER A 1 98 ? -1.699 2.223 6.262 1 98.25 98 SER A O 1
ATOM 767 N N . VAL A 1 99 ? 0.5 2.594 6.449 1 97.88 99 VAL A N 1
ATOM 768 C CA . VAL A 1 99 ? 0.699 1.759 7.629 1 97.88 99 VAL A CA 1
ATOM 769 C C . VAL A 1 99 ? 1.336 2.584 8.742 1 97.88 99 VAL A C 1
ATOM 771 O O . VAL A 1 99 ? 2.26 3.363 8.5 1 97.88 99 VAL A O 1
ATOM 774 N N . ILE A 1 100 ? 0.798 2.449 9.945 1 98.25 100 ILE A N 1
ATOM 775 C CA . ILE A 1 100 ? 1.463 3.033 11.109 1 98.25 100 ILE A CA 1
ATOM 776 C C . ILE A 1 100 ? 1.784 1.939 12.125 1 98.25 100 ILE A C 1
ATOM 778 O O . ILE A 1 100 ? 1.029 0.974 12.266 1 98.25 100 ILE A O 1
ATOM 782 N N . GLU A 1 101 ? 2.918 2.014 12.695 1 98 101 GLU A N 1
ATOM 783 C CA . GLU A 1 101 ? 3.213 1.342 13.961 1 98 101 GLU A CA 1
ATOM 784 C C . GLU A 1 101 ? 3.09 2.305 15.141 1 98 101 GLU A C 1
ATOM 786 O O . GLU A 1 101 ? 3.412 3.488 15.016 1 98 101 GLU A O 1
ATOM 791 N N . HIS A 1 102 ? 2.539 1.786 16.219 1 98 102 HIS A N 1
ATOM 792 C CA . HIS A 1 102 ? 2.34 2.67 17.375 1 98 102 HIS A CA 1
ATOM 793 C C . HIS A 1 102 ? 2.348 1.888 18.672 1 98 102 HIS A C 1
ATOM 795 O O . HIS A 1 102 ? 2.215 0.662 18.672 1 98 102 HIS A O 1
ATOM 801 N N . ASP A 1 103 ? 2.537 2.605 19.75 1 96.19 103 ASP A N 1
ATOM 802 C CA . ASP A 1 103 ? 2.564 1.981 21.078 1 96.19 103 ASP A CA 1
ATOM 803 C C . ASP A 1 103 ? 1.275 2.264 21.844 1 96.19 103 ASP A C 1
ATOM 805 O O . ASP A 1 103 ? 1.249 2.184 23.062 1 96.19 103 ASP A O 1
ATOM 809 N N . GLY A 1 104 ? 0.292 2.629 21.125 1 94.44 104 GLY A N 1
ATOM 810 C CA . GLY A 1 104 ? -0.98 2.967 21.734 1 94.44 104 GLY A CA 1
ATOM 811 C C . GLY A 1 104 ? -1.146 4.453 21.984 1 94.44 104 GLY A C 1
ATOM 812 O O . GLY A 1 104 ? -2.268 4.945 22.125 1 94.44 104 GLY A O 1
ATOM 813 N N . GLN A 1 105 ? -0.039 5.18 22.031 1 95.56 105 GLN A N 1
ATOM 814 C CA . GLN A 1 105 ? -0.078 6.609 22.312 1 95.56 105 GLN A CA 1
ATOM 815 C C . GLN A 1 105 ? 0.508 7.414 21.156 1 95.56 105 GLN A C 1
ATOM 817 O O . GLN A 1 105 ? -0.044 8.445 20.766 1 95.56 105 GLN A O 1
ATOM 822 N N . LYS A 1 106 ? 1.62 6.91 20.672 1 98.56 106 LYS A N 1
ATOM 823 C CA . LYS A 1 106 ? 2.332 7.641 19.625 1 98.56 106 LYS A CA 1
ATOM 824 C C . LYS A 1 106 ? 2.631 6.742 18.422 1 98.56 106 LYS A C 1
ATOM 826 O O . LYS A 1 106 ? 2.787 5.527 18.578 1 98.56 106 LYS A O 1
ATOM 831 N N . VAL A 1 107 ? 2.684 7.363 17.281 1 98.75 107 VAL A N 1
ATOM 832 C CA . VAL A 1 107 ? 3.123 6.688 16.062 1 98.75 107 VAL A CA 1
ATOM 833 C C . VAL A 1 107 ? 4.645 6.562 16.062 1 98.75 107 VAL A C 1
ATOM 835 O O . VAL A 1 107 ? 5.359 7.562 16.188 1 98.75 107 VAL A O 1
ATOM 838 N N . THR A 1 108 ? 5.133 5.336 15.914 1 98.69 108 THR A N 1
ATOM 839 C CA . THR A 1 108 ? 6.574 5.109 15.922 1 98.69 108 THR A CA 1
ATOM 840 C C . THR A 1 108 ? 7.094 4.891 14.5 1 98.69 108 THR A C 1
ATOM 842 O O . THR A 1 108 ? 8.297 4.996 14.25 1 98.69 108 THR A O 1
ATOM 845 N N . ALA A 1 109 ? 6.262 4.578 13.602 1 98.44 109 ALA A N 1
ATOM 846 C CA . ALA A 1 109 ? 6.629 4.434 12.195 1 98.44 109 ALA A CA 1
ATOM 847 C C . ALA A 1 109 ? 5.426 4.684 11.289 1 98.44 109 ALA A C 1
ATOM 849 O O . ALA A 1 109 ? 4.305 4.277 11.609 1 98.44 109 ALA A O 1
ATOM 850 N N . PHE A 1 110 ? 5.648 5.379 10.18 1 98.5 110 PHE A N 1
ATOM 851 C CA . PHE A 1 110 ? 4.66 5.629 9.141 1 98.5 110 PHE A CA 1
ATOM 852 C C . PHE A 1 110 ? 5.219 5.258 7.77 1 98.5 110 PHE A C 1
ATOM 854 O O . PHE A 1 110 ? 6.312 5.688 7.402 1 98.5 110 PHE A O 1
ATOM 861 N N . ARG A 1 111 ? 4.512 4.387 7.047 1 97.88 111 ARG A N 1
ATOM 862 C CA . ARG A 1 111 ? 4.824 4.047 5.664 1 97.88 111 ARG A CA 1
ATOM 863 C C . ARG A 1 111 ? 3.6 4.211 4.77 1 97.88 111 ARG A C 1
ATOM 865 O O . ARG A 1 111 ? 2.49 3.836 5.152 1 97.88 111 ARG A O 1
ATOM 872 N N . THR A 1 112 ? 3.824 4.832 3.639 1 97.88 112 THR A N 1
ATOM 873 C CA . THR A 1 112 ? 2.703 5.008 2.723 1 97.88 112 THR A CA 1
ATOM 874 C C . THR A 1 112 ? 3.061 4.508 1.326 1 97.88 112 THR A C 1
ATOM 876 O O . THR A 1 112 ? 4.207 4.637 0.889 1 97.88 112 THR A O 1
ATOM 879 N N . TYR A 1 113 ? 2.082 3.9 0.604 1 96.88 113 TYR A N 1
ATOM 880 C CA . TYR A 1 113 ? 2.227 3.291 -0.713 1 96.88 113 TYR A CA 1
ATOM 881 C C . TYR A 1 113 ? 1.172 3.82 -1.678 1 96.88 113 TYR A C 1
ATOM 883 O O . TYR A 1 113 ? -0.027 3.748 -1.396 1 96.88 113 TYR A O 1
ATOM 891 N N . TYR A 1 114 ? 1.573 4.277 -2.807 1 95.88 114 TYR A N 1
ATOM 892 C CA . TYR A 1 114 ? 0.729 4.773 -3.887 1 95.88 114 TYR A CA 1
ATOM 893 C C . TYR A 1 114 ? 1.484 4.777 -5.211 1 95.88 114 TYR A C 1
ATOM 895 O O . TYR A 1 114 ? 2.678 4.469 -5.254 1 95.88 114 TYR A O 1
ATOM 903 N N . ASP A 1 115 ? 0.763 5.055 -6.281 1 93.44 115 ASP A N 1
ATOM 904 C CA . ASP A 1 115 ? 1.386 5.141 -7.598 1 93.44 115 ASP A CA 1
ATOM 905 C C . ASP A 1 115 ? 1.9 6.555 -7.867 1 93.44 115 ASP A C 1
ATOM 907 O O . ASP A 1 115 ? 1.115 7.465 -8.133 1 93.44 115 ASP A O 1
ATOM 911 N N . SER A 1 116 ? 3.197 6.664 -7.898 1 91.75 116 SER A N 1
ATOM 912 C CA . SER A 1 116 ? 3.764 7.988 -8.133 1 91.75 116 SER A CA 1
ATOM 913 C C . SER A 1 116 ? 3.453 8.477 -9.547 1 91.75 116 SER A C 1
ATOM 915 O O . SER A 1 116 ? 3.551 9.672 -9.828 1 91.75 116 SER A O 1
ATOM 917 N N . ALA A 1 117 ? 3.066 7.609 -10.422 1 88.88 117 ALA A N 1
ATOM 918 C CA . ALA A 1 117 ? 2.713 7.969 -11.797 1 88.88 117 ALA A CA 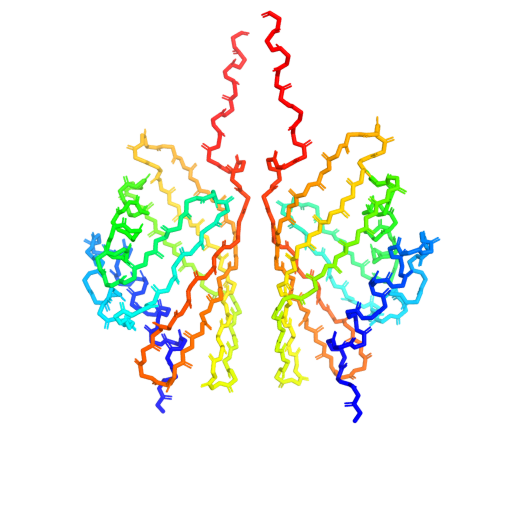1
ATOM 919 C C . ALA A 1 117 ? 1.536 8.938 -11.82 1 88.88 117 ALA A C 1
ATOM 921 O O . ALA A 1 117 ? 1.357 9.688 -12.789 1 88.88 117 ALA A O 1
ATOM 922 N N . ALA A 1 118 ? 0.731 8.945 -10.82 1 87.5 118 ALA A N 1
ATOM 923 C CA . ALA A 1 118 ? -0.41 9.852 -10.727 1 87.5 118 ALA A CA 1
ATOM 924 C C . ALA A 1 118 ? 0.048 11.305 -10.703 1 87.5 118 ALA A C 1
ATOM 926 O O . ALA A 1 118 ? -0.718 12.211 -11.039 1 87.5 118 ALA A O 1
ATOM 927 N N . PHE A 1 119 ? 1.294 11.547 -10.359 1 89.75 119 PHE A N 1
ATOM 928 C CA . PHE A 1 119 ? 1.809 12.898 -10.18 1 89.75 119 PHE A CA 1
ATOM 929 C C . PHE A 1 119 ? 2.586 13.352 -11.406 1 89.75 119 PHE A C 1
ATOM 931 O O . PHE A 1 119 ? 3.1 14.469 -11.438 1 89.75 119 PHE A O 1
ATOM 938 N N . VAL A 1 120 ? 2.727 12.406 -12.344 1 82.81 120 VAL A N 1
ATOM 939 C CA . VAL A 1 120 ? 3.482 12.727 -13.547 1 82.81 120 VAL A CA 1
ATOM 940 C C . VAL A 1 120 ? 2.553 13.336 -14.594 1 82.81 120 VAL A C 1
ATOM 942 O O . VAL A 1 120 ? 1.489 12.781 -14.883 1 82.81 120 VAL A O 1
ATOM 945 N N . LYS A 1 121 ? 2.854 14.539 -15.055 1 69.94 121 LYS A N 1
ATOM 946 C CA . LYS A 1 121 ? 2.105 15.234 -16.094 1 69.94 121 LYS A CA 1
ATOM 947 C C . LYS A 1 121 ? 2.227 14.516 -17.438 1 69.94 121 LYS A C 1
ATOM 949 O O . LYS A 1 121 ? 3.324 14.133 -17.844 1 69.94 121 LYS A O 1
ATOM 954 N N . PRO A 1 122 ? 1.029 14.281 -17.953 1 61.09 122 PRO A N 1
ATOM 955 C CA . PRO A 1 122 ? 1.1 13.664 -19.281 1 61.09 122 PRO A CA 1
ATOM 956 C C . PRO A 1 122 ? 1.918 14.484 -20.281 1 61.09 122 PRO A C 1
ATOM 958 O O . PRO A 1 122 ? 1.891 15.711 -20.234 1 61.09 122 PRO A O 1
ATOM 961 N N . ALA A 1 123 ? 2.947 13.875 -20.828 1 56.56 123 ALA A N 1
ATOM 962 C CA . ALA A 1 123 ? 3.695 14.57 -21.875 1 56.56 123 ALA A CA 1
ATOM 963 C C . ALA A 1 123 ? 2.754 15.273 -22.844 1 56.56 123 ALA A C 1
ATOM 965 O O . ALA A 1 123 ? 1.729 14.711 -23.25 1 56.56 123 ALA A O 1
ATOM 966 N N . ALA A 1 124 ? 2.742 16.547 -22.922 1 46.53 124 ALA A N 1
ATOM 967 C CA . ALA A 1 124 ? 2.041 17.297 -23.953 1 46.53 124 ALA A CA 1
ATOM 968 C C . ALA A 1 124 ? 2.369 16.766 -25.344 1 46.53 124 ALA A C 1
ATOM 970 O O . ALA A 1 124 ? 3.531 16.484 -25.656 1 46.53 124 ALA A O 1
ATOM 971 N N . GLU A 1 125 ? 1.62 15.742 -25.75 1 37.41 125 GLU A N 1
ATOM 972 C CA . GLU A 1 125 ? 1.782 15.602 -27.188 1 37.41 125 GLU A CA 1
ATOM 973 C C . GLU A 1 125 ? 2.043 16.953 -27.844 1 37.41 125 GLU A C 1
ATOM 975 O O . GLU A 1 125 ? 1.18 17.828 -27.828 1 37.41 125 GLU A O 1
ATOM 980 N N . ARG A 1 126 ? 3.23 17.547 -27.688 1 28.17 126 ARG A N 1
ATOM 981 C CA . ARG A 1 126 ? 3.494 18.406 -28.844 1 28.17 126 ARG A CA 1
ATOM 982 C C . ARG A 1 126 ? 3.662 17.578 -30.109 1 28.17 126 ARG A C 1
ATOM 984 O O . ARG A 1 126 ? 4.242 16.484 -30.062 1 28.17 126 ARG A O 1
ATOM 991 N N . MET B 1 1 ? -2.229 -22.375 14.391 1 72.75 1 MET B N 1
ATOM 992 C CA . MET B 1 1 ? -2.523 -22.547 12.969 1 72.75 1 MET B CA 1
ATOM 993 C C . MET B 1 1 ? -2.385 -21.219 12.227 1 72.75 1 MET B C 1
ATOM 995 O O . MET B 1 1 ? -2.619 -20.156 12.797 1 72.75 1 MET B O 1
ATOM 999 N N . ALA B 1 2 ? -1.785 -21.281 11.016 1 86 2 ALA B N 1
ATOM 1000 C CA . ALA B 1 2 ? -1.574 -20.062 10.25 1 86 2 ALA B CA 1
ATOM 1001 C C . ALA B 1 2 ? -2.904 -19.453 9.812 1 86 2 ALA B C 1
ATOM 1003 O O . ALA B 1 2 ? -3.844 -20.172 9.477 1 86 2 ALA B O 1
ATOM 1004 N N . ASN B 1 3 ? -3.111 -18.141 9.969 1 93 3 ASN B N 1
ATOM 1005 C CA . ASN B 1 3 ? -4.305 -17.516 9.422 1 93 3 ASN B CA 1
ATOM 1006 C C . ASN B 1 3 ? -4.219 -17.375 7.902 1 93 3 ASN B C 1
ATOM 1008 O O . ASN B 1 3 ? -3.223 -17.781 7.297 1 93 3 ASN B O 1
ATOM 1012 N N . LEU B 1 4 ? -5.273 -16.969 7.301 1 96.31 4 LEU B N 1
ATOM 1013 C CA . LEU B 1 4 ? -5.348 -16.953 5.844 1 96.31 4 LEU B CA 1
ATOM 1014 C C . LEU B 1 4 ? -4.301 -16.016 5.254 1 96.31 4 LEU B C 1
ATOM 1016 O O . LEU B 1 4 ? -3.764 -16.266 4.176 1 96.31 4 LEU B O 1
ATOM 1020 N N . THR B 1 5 ? -4.008 -14.953 5.922 1 97 5 THR B N 1
ATOM 1021 C CA . THR B 1 5 ? -2.986 -14.016 5.469 1 97 5 THR B CA 1
ATOM 1022 C C . THR B 1 5 ? -1.624 -14.695 5.387 1 97 5 THR B C 1
ATOM 1024 O O . THR B 1 5 ? -0.91 -14.555 4.391 1 97 5 THR B O 1
ATOM 1027 N N . GLU B 1 6 ? -1.268 -15.445 6.371 1 97.12 6 GLU B N 1
ATOM 1028 C CA . GLU B 1 6 ? -0.001 -16.172 6.391 1 97.12 6 GLU B CA 1
ATOM 1029 C C . GLU B 1 6 ? 0.036 -17.25 5.309 1 97.12 6 GLU B C 1
ATOM 1031 O O . GLU B 1 6 ? 1.066 -17.438 4.664 1 97.12 6 GLU B O 1
ATOM 1036 N N . THR B 1 7 ? -1.073 -17.906 5.172 1 97.75 7 THR B N 1
ATOM 1037 C CA . THR B 1 7 ? -1.196 -18.891 4.105 1 97.75 7 THR B CA 1
ATOM 1038 C C . THR B 1 7 ? -1.016 -18.234 2.738 1 97.75 7 THR B C 1
ATOM 1040 O O . THR B 1 7 ? -0.341 -18.781 1.866 1 97.75 7 THR B O 1
ATOM 1043 N N . PHE B 1 8 ? -1.64 -17.062 2.555 1 98.5 8 PHE B N 1
ATOM 1044 C CA . PHE B 1 8 ? -1.523 -16.312 1.312 1 98.5 8 PHE B CA 1
ATOM 1045 C C . PHE B 1 8 ? -0.069 -15.953 1.029 1 98.5 8 PHE B C 1
ATOM 1047 O O . PHE B 1 8 ? 0.415 -16.141 -0.089 1 98.5 8 PHE B O 1
ATOM 1054 N N . MET B 1 9 ? 0.634 -15.469 2.029 1 98.38 9 MET B N 1
ATOM 1055 C CA . MET B 1 9 ? 2.035 -15.078 1.898 1 98.38 9 MET B CA 1
ATOM 1056 C C . MET B 1 9 ? 2.885 -16.25 1.43 1 98.38 9 MET B C 1
ATOM 1058 O O . MET B 1 9 ? 3.695 -16.125 0.514 1 98.38 9 MET B O 1
ATOM 1062 N N . GLN B 1 10 ? 2.662 -17.391 2.004 1 97.94 10 GLN B N 1
ATOM 1063 C CA . GLN B 1 10 ? 3.41 -18.578 1.633 1 97.94 10 GLN B CA 1
ATOM 1064 C C . GLN B 1 10 ? 3.068 -19.031 0.213 1 97.94 10 GLN B C 1
ATOM 1066 O O . GLN B 1 10 ? 3.957 -19.391 -0.557 1 97.94 10 GLN B O 1
ATOM 1071 N N . ALA B 1 11 ? 1.802 -18.984 -0.086 1 98.5 11 ALA B N 1
ATOM 1072 C CA . ALA B 1 11 ? 1.363 -19.375 -1.422 1 98.5 11 ALA B CA 1
ATOM 1073 C C . ALA B 1 11 ? 1.955 -18.453 -2.488 1 98.5 11 ALA B C 1
ATOM 1075 O O . ALA B 1 11 ? 2.33 -18.906 -3.57 1 98.5 11 ALA B O 1
ATOM 1076 N N . LEU B 1 12 ? 2.02 -17.172 -2.189 1 98.62 12 LEU B N 1
ATOM 1077 C CA . LEU B 1 12 ? 2.6 -16.219 -3.137 1 98.62 12 LEU B CA 1
ATOM 1078 C C . LEU B 1 12 ? 4.078 -16.516 -3.371 1 98.62 12 LEU B C 1
ATOM 1080 O O . LEU B 1 12 ? 4.535 -16.562 -4.516 1 98.62 12 LEU B O 1
ATOM 1084 N N . GLN B 1 13 ? 4.801 -16.766 -2.301 1 98.31 13 GLN B N 1
ATOM 1085 C CA . GLN B 1 13 ? 6.223 -17.078 -2.43 1 98.31 13 GLN B CA 1
ATOM 1086 C C . GLN B 1 13 ? 6.438 -18.359 -3.211 1 98.31 13 GLN B C 1
ATOM 1088 O O . GLN B 1 13 ? 7.359 -18.453 -4.027 1 98.31 13 GLN B O 1
ATOM 1093 N N . THR B 1 14 ? 5.594 -19.328 -2.975 1 98.31 14 THR B N 1
ATOM 1094 C CA . THR B 1 14 ? 5.66 -20.578 -3.723 1 98.31 14 THR B CA 1
ATOM 1095 C C . THR B 1 14 ? 5.379 -20.344 -5.203 1 98.31 14 THR B C 1
ATOM 1097 O O . THR B 1 14 ? 6.062 -20.891 -6.066 1 98.31 14 THR B O 1
ATOM 1100 N N . ALA B 1 15 ? 4.348 -19.562 -5.48 1 98.56 15 ALA B N 1
ATOM 1101 C CA . ALA B 1 15 ? 4.023 -19.219 -6.863 1 98.56 15 ALA B CA 1
ATOM 1102 C C . ALA B 1 15 ? 5.188 -18.5 -7.543 1 98.56 15 ALA B C 1
ATOM 1104 O O . ALA B 1 15 ? 5.5 -18.766 -8.703 1 98.56 15 ALA B O 1
ATOM 1105 N N . GLU B 1 16 ? 5.844 -17.562 -6.832 1 98.5 16 GLU B N 1
ATOM 1106 C CA . GLU B 1 16 ? 6.988 -16.828 -7.359 1 98.5 16 GLU B CA 1
ATOM 1107 C C . GLU B 1 16 ? 8.156 -17.75 -7.656 1 98.5 16 GLU B C 1
ATOM 1109 O O . GLU B 1 16 ? 8.875 -17.562 -8.641 1 98.5 16 GLU B O 1
ATOM 1114 N N . GLU B 1 17 ? 8.336 -18.703 -6.836 1 97.62 17 GLU B N 1
ATOM 1115 C CA . GLU B 1 17 ? 9.438 -19.656 -6.984 1 97.62 17 GLU B CA 1
ATOM 1116 C C . GLU B 1 17 ? 9.172 -20.625 -8.141 1 97.62 17 GLU B C 1
ATOM 1118 O O . GLU B 1 17 ? 10.078 -20.938 -8.914 1 97.62 17 GLU B O 1
ATOM 1123 N N . SER B 1 18 ? 8.016 -21.078 -8.297 1 97.56 18 SER B N 1
ATOM 1124 C CA . SER B 1 18 ? 7.688 -22.141 -9.25 1 97.56 18 SER B CA 1
ATOM 1125 C C . SER B 1 18 ? 7.234 -21.547 -10.586 1 97.56 18 SER B C 1
ATOM 1127 O O . SER B 1 18 ? 7.246 -22.25 -11.609 1 97.56 18 SER B O 1
ATOM 1129 N N . GLY B 1 19 ? 6.742 -20.359 -10.508 1 97.38 19 GLY B N 1
ATOM 1130 C CA . GLY B 1 19 ? 6.117 -19.766 -11.68 1 97.38 19 GLY B CA 1
ATOM 1131 C C . GLY B 1 19 ? 4.688 -20.219 -11.898 1 97.38 19 GLY B C 1
ATOM 1132 O O . GLY B 1 19 ? 4.043 -19.844 -12.875 1 97.38 19 GLY B O 1
ATOM 1133 N N . ASP B 1 20 ? 4.191 -21 -11.008 1 97.88 20 ASP B N 1
ATOM 1134 C CA . ASP B 1 20 ? 2.846 -21.562 -11.102 1 97.88 20 ASP B CA 1
ATOM 1135 C C . ASP B 1 20 ? 1.933 -20.969 -10.031 1 97.88 20 ASP B C 1
ATOM 1137 O O . ASP B 1 20 ? 2.107 -21.234 -8.844 1 97.88 20 ASP B O 1
ATOM 1141 N N . PRO B 1 21 ? 0.882 -20.219 -10.469 1 98.5 21 PRO B N 1
ATOM 1142 C CA . PRO B 1 21 ? 0.051 -19.547 -9.469 1 98.5 21 PRO B CA 1
ATOM 1143 C C . PRO B 1 21 ? -1.089 -20.422 -8.961 1 98.5 21 PRO B C 1
ATOM 1145 O O . PRO B 1 21 ? -1.941 -19.969 -8.195 1 98.5 21 PRO B O 1
ATOM 1148 N N . ALA B 1 22 ? -1.142 -21.703 -9.227 1 98.31 22 ALA B N 1
ATOM 1149 C CA . ALA B 1 22 ? -2.311 -22.547 -8.992 1 98.31 22 ALA B CA 1
ATOM 1150 C C . ALA B 1 22 ? -2.684 -22.547 -7.508 1 98.31 22 ALA B C 1
ATOM 1152 O O . ALA B 1 22 ? -3.85 -22.359 -7.152 1 98.31 22 ALA B O 1
ATOM 1153 N N . SER B 1 23 ? -1.738 -22.781 -6.609 1 98.12 23 SER B N 1
ATOM 1154 C CA . SER B 1 23 ? -2.02 -22.859 -5.18 1 98.12 23 SER B CA 1
ATOM 1155 C C . SER B 1 23 ? -2.492 -21.516 -4.641 1 98.12 23 SER B C 1
ATOM 1157 O O . SER B 1 23 ? -3.328 -21.453 -3.738 1 98.12 23 SER B O 1
ATOM 1159 N N . LEU B 1 24 ? -1.947 -20.422 -5.172 1 98.62 24 LEU B N 1
ATOM 1160 C CA . LEU B 1 24 ? -2.357 -19.062 -4.789 1 98.62 24 LEU B CA 1
ATOM 1161 C C . LEU B 1 24 ? -3.779 -18.781 -5.258 1 98.62 24 LEU B C 1
ATOM 1163 O O . LEU B 1 24 ? -4.609 -18.297 -4.48 1 98.62 24 LEU B O 1
ATOM 1167 N N . VAL B 1 25 ? -4.07 -19.109 -6.469 1 98.75 25 VAL B N 1
ATOM 1168 C CA . VAL B 1 25 ? -5.379 -18.906 -7.074 1 98.75 25 VAL B CA 1
ATOM 1169 C C . VAL B 1 25 ? -6.438 -19.703 -6.316 1 98.75 25 VAL B C 1
ATOM 1171 O O . VAL B 1 25 ? -7.566 -19.234 -6.145 1 98.75 25 VAL B O 1
ATOM 1174 N N . ALA B 1 26 ? -6.07 -20.828 -5.805 1 98.44 26 ALA B N 1
ATOM 1175 C CA . ALA B 1 26 ? -6.992 -21.703 -5.094 1 98.44 26 ALA B CA 1
ATOM 1176 C C . ALA B 1 26 ? -7.488 -21.062 -3.805 1 98.44 26 ALA B C 1
ATOM 1178 O O . ALA B 1 26 ? -8.484 -21.5 -3.227 1 98.44 26 ALA B O 1
ATOM 1179 N N . LEU B 1 27 ? -6.852 -20.047 -3.324 1 98.69 27 LEU B N 1
ATOM 1180 C CA . LEU B 1 27 ? -7.242 -19.359 -2.09 1 98.69 27 LEU B CA 1
ATOM 1181 C C . LEU B 1 27 ? -8.359 -18.359 -2.346 1 98.69 27 LEU B C 1
ATOM 1183 O O . LEU B 1 27 ? -8.969 -17.844 -1.403 1 98.69 27 LEU B O 1
ATOM 1187 N N . PHE B 1 28 ? -8.711 -18.109 -3.576 1 98.81 28 PHE B N 1
ATOM 1188 C CA . PHE B 1 28 ? -9.664 -17.047 -3.889 1 98.81 28 PHE B CA 1
ATOM 1189 C C . PHE B 1 28 ? -11.078 -17.609 -3.992 1 98.81 28 PHE B C 1
ATOM 1191 O O . PHE B 1 28 ? -11.281 -18.703 -4.52 1 98.81 28 PHE B O 1
ATOM 1198 N N . ALA B 1 29 ? -12.031 -16.844 -3.479 1 98.69 29 ALA B N 1
ATOM 1199 C CA . ALA B 1 29 ? -13.453 -17.156 -3.59 1 98.69 29 ALA B CA 1
ATOM 1200 C C . ALA B 1 29 ? -13.953 -16.953 -5.02 1 98.69 29 ALA B C 1
ATOM 1202 O O . ALA B 1 29 ? -13.32 -16.25 -5.809 1 98.69 29 ALA B O 1
ATOM 1203 N N . GLU B 1 30 ? -15.062 -17.469 -5.305 1 97.94 30 GLU B N 1
ATOM 1204 C CA . GLU B 1 30 ? -15.648 -17.391 -6.641 1 97.94 30 GLU B CA 1
ATOM 1205 C C . GLU B 1 30 ? -16.062 -15.969 -6.984 1 97.94 30 GLU B C 1
ATOM 1207 O O . GLU B 1 30 ? -16.156 -15.609 -8.156 1 97.94 30 GLU B O 1
ATOM 1212 N N . ASN B 1 31 ? -16.281 -15.172 -6.004 1 97.19 31 ASN B N 1
ATOM 1213 C CA . ASN B 1 31 ? -16.703 -13.797 -6.23 1 97.19 31 ASN B CA 1
ATOM 1214 C C . ASN B 1 31 ? -15.617 -12.805 -5.84 1 97.19 31 ASN B C 1
ATOM 1216 O O . ASN B 1 31 ? -15.906 -11.641 -5.543 1 97.19 31 ASN B O 1
ATOM 1220 N N . ALA B 1 32 ? -14.43 -13.297 -5.742 1 98.56 32 ALA B N 1
ATOM 1221 C CA . ALA B 1 32 ? -13.32 -12.445 -5.309 1 98.56 32 ALA B CA 1
ATOM 1222 C C . ALA B 1 32 ? -13.07 -11.32 -6.312 1 98.56 32 ALA B C 1
ATOM 1224 O O . ALA B 1 32 ? -13.297 -11.492 -7.512 1 98.56 32 ALA B O 1
ATOM 1225 N N . THR B 1 33 ? -12.656 -10.203 -5.824 1 98.38 33 THR B N 1
ATOM 1226 C CA . THR B 1 33 ? -12.211 -9.102 -6.664 1 98.38 33 THR B CA 1
ATOM 1227 C C . THR B 1 33 ? -10.734 -8.812 -6.441 1 98.38 33 THR B C 1
ATOM 1229 O O . THR B 1 33 ? -10.234 -8.914 -5.316 1 98.38 33 THR B O 1
ATOM 1232 N N . LEU B 1 34 ? -10.055 -8.547 -7.512 1 98.38 34 LEU B N 1
ATOM 1233 C CA . LEU B 1 34 ? -8.641 -8.188 -7.457 1 98.38 34 LEU B CA 1
ATOM 1234 C C . LEU B 1 34 ? -8.398 -6.844 -8.141 1 98.38 34 LEU B C 1
ATOM 1236 O O . LEU B 1 34 ? -8.977 -6.562 -9.188 1 98.38 34 LEU B O 1
ATOM 1240 N N . GLN B 1 35 ? -7.59 -6.078 -7.465 1 96.81 35 GLN B N 1
ATOM 1241 C CA . GLN B 1 35 ? -7.281 -4.758 -8 1 96.81 35 GLN B CA 1
ATOM 1242 C C . GLN B 1 35 ? -5.832 -4.375 -7.727 1 96.81 35 GLN B C 1
ATOM 1244 O O . GLN B 1 35 ? -5.316 -4.621 -6.637 1 96.81 35 GLN B O 1
ATOM 1249 N N . ASN B 1 36 ? -5.156 -3.832 -8.695 1 94.38 36 ASN B N 1
ATOM 1250 C CA . ASN B 1 36 ? -3.873 -3.16 -8.516 1 94.38 36 ASN B CA 1
ATOM 1251 C C . ASN B 1 36 ? -3.986 -1.658 -8.766 1 94.38 36 ASN B C 1
ATOM 1253 O O . ASN B 1 36 ? -5.027 -1.057 -8.5 1 94.38 36 ASN B O 1
ATOM 1257 N N . LEU B 1 37 ? -2.936 -0.988 -9.203 1 86.75 37 LEU B N 1
ATOM 1258 C CA . LEU B 1 37 ? -2.969 0.465 -9.328 1 86.75 37 LEU B CA 1
ATOM 1259 C C . LEU B 1 37 ?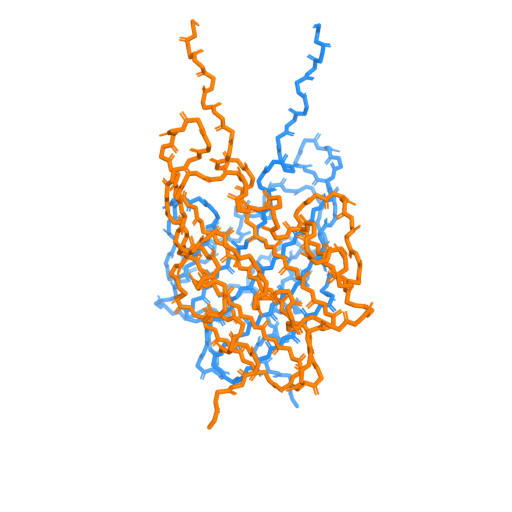 -3.568 0.882 -10.672 1 86.75 37 LEU B C 1
ATOM 1261 O O . LEU B 1 37 ? -3.766 2.072 -10.922 1 86.75 37 LEU B O 1
ATOM 1265 N N . THR B 1 38 ? -3.916 -0.134 -11.445 1 83.81 38 THR B N 1
ATOM 1266 C CA . THR B 1 38 ? -4.543 0.16 -12.734 1 83.81 38 THR B CA 1
ATOM 1267 C C . THR B 1 38 ? -6.059 0.249 -12.586 1 83.81 38 THR B C 1
ATOM 1269 O O . THR B 1 38 ? -6.598 0.036 -11.5 1 83.81 38 THR B O 1
ATOM 1272 N N . THR B 1 39 ? -6.684 0.62 -13.656 1 84.44 39 THR B N 1
ATOM 1273 C CA . THR B 1 39 ? -8.141 0.725 -13.664 1 84.44 39 THR B CA 1
ATOM 1274 C C . THR B 1 39 ? -8.781 -0.629 -13.953 1 84.44 39 THR B C 1
ATOM 1276 O O . THR B 1 39 ? -10 -0.77 -13.891 1 84.44 39 THR B O 1
ATOM 1279 N N . HIS B 1 40 ? -7.973 -1.529 -14.266 1 87.25 40 HIS B N 1
ATOM 1280 C CA . HIS B 1 40 ? -8.492 -2.857 -14.578 1 87.25 40 HIS B CA 1
ATOM 1281 C C . HIS B 1 40 ? -8.961 -3.578 -13.32 1 87.25 40 HIS B C 1
ATOM 1283 O O . HIS B 1 40 ? -8.297 -3.512 -12.281 1 87.25 40 HIS B O 1
ATOM 1289 N N . HIS B 1 41 ? -10.07 -4.258 -13.398 1 92.25 41 HIS B N 1
ATOM 1290 C CA . HIS B 1 41 ? -10.648 -5.039 -12.312 1 92.25 41 HIS B CA 1
ATOM 1291 C C . HIS B 1 41 ? -10.805 -6.504 -12.703 1 92.25 41 HIS B C 1
ATOM 1293 O O . HIS B 1 41 ? -11.359 -6.812 -13.766 1 92.25 41 HIS B O 1
ATOM 1299 N N . TRP B 1 42 ? -10.266 -7.324 -11.906 1 97.25 42 TRP B N 1
ATOM 1300 C CA . TRP B 1 42 ? -10.422 -8.766 -12.07 1 97.25 42 TRP B CA 1
ATOM 1301 C C . TRP B 1 42 ? -11.438 -9.32 -11.086 1 97.25 42 TRP B C 1
ATOM 1303 O O . TRP B 1 42 ? -11.617 -8.773 -9.992 1 97.25 42 TRP B O 1
ATOM 1313 N N . SER B 1 43 ? -12.086 -10.359 -11.5 1 97.94 43 SER B N 1
ATOM 1314 C CA . SER B 1 43 ? -13.07 -10.961 -10.602 1 97.94 43 SER B CA 1
ATOM 1315 C C . SER B 1 43 ? -13.133 -12.469 -10.789 1 97.94 43 SER B C 1
ATOM 1317 O O . SER B 1 43 ? -12.93 -12.977 -11.891 1 97.94 43 SER B O 1
ATOM 1319 N N . GLY B 1 44 ? -13.453 -13.086 -9.648 1 98 44 GLY B N 1
ATOM 1320 C CA . GLY B 1 44 ? -13.625 -14.531 -9.664 1 98 44 GLY B CA 1
ATOM 1321 C C . GLY B 1 44 ? -12.312 -15.289 -9.742 1 98 44 GLY B C 1
ATOM 1322 O O . GLY B 1 44 ? -11.242 -14.68 -9.758 1 98 44 GLY B O 1
ATOM 1323 N N . VAL B 1 45 ? -12.445 -16.609 -9.734 1 98.19 45 VAL B N 1
ATOM 1324 C CA . VAL B 1 45 ? -11.281 -17.484 -9.75 1 98.19 45 VAL B CA 1
ATOM 1325 C C . VAL B 1 45 ? -10.531 -17.328 -11.07 1 98.19 45 VAL B C 1
ATOM 1327 O O . VAL B 1 45 ? -9.297 -17.266 -11.086 1 98.19 45 VAL B O 1
ATOM 1330 N N . ASP B 1 46 ? -11.258 -17.188 -12.156 1 98.12 46 ASP B N 1
ATOM 1331 C CA . ASP B 1 46 ? -10.617 -16.953 -13.453 1 98.12 46 ASP B CA 1
ATOM 1332 C C . ASP B 1 46 ? -9.867 -15.633 -13.477 1 98.12 46 ASP B C 1
ATOM 1334 O O . ASP B 1 46 ? -8.766 -15.539 -14.023 1 98.12 46 ASP B O 1
ATOM 1338 N N . GLY B 1 47 ? -10.547 -14.617 -12.891 1 98.38 47 GLY B N 1
ATOM 1339 C CA . GLY B 1 47 ? -9.875 -13.328 -12.773 1 98.38 47 GLY B CA 1
ATOM 1340 C C . GLY B 1 47 ? -8.609 -13.391 -11.938 1 98.38 47 GLY B C 1
ATOM 1341 O O . GLY B 1 47 ? -7.602 -12.766 -12.289 1 98.38 47 GLY B O 1
ATOM 1342 N N . ALA B 1 48 ? -8.695 -14.164 -10.883 1 98.69 48 ALA B N 1
ATOM 1343 C CA . ALA B 1 48 ? -7.516 -14.344 -10.039 1 98.69 48 ALA B CA 1
ATOM 1344 C C . ALA B 1 48 ? -6.398 -15.047 -10.812 1 98.69 48 ALA B C 1
ATOM 1346 O O . ALA B 1 48 ? -5.238 -14.641 -10.742 1 98.69 48 ALA B O 1
ATOM 1347 N N . ARG B 1 49 ? -6.723 -16.016 -11.555 1 98.56 49 ARG B N 1
ATOM 1348 C CA . ARG B 1 49 ? -5.746 -16.734 -12.367 1 98.56 49 ARG B CA 1
ATOM 1349 C C . ARG B 1 49 ? -5.086 -15.797 -13.375 1 98.56 49 ARG B C 1
ATOM 1351 O O . ARG B 1 49 ? -3.861 -15.766 -13.5 1 98.56 49 ARG B O 1
ATOM 1358 N N . ASP B 1 50 ? -5.898 -15.016 -14.031 1 98.06 50 ASP B N 1
ATOM 1359 C CA . ASP B 1 50 ? -5.383 -14.07 -15.016 1 98.06 50 ASP B CA 1
ATOM 1360 C C . ASP B 1 50 ? -4.473 -13.039 -14.359 1 98.06 50 ASP B C 1
ATOM 1362 O O . ASP B 1 50 ? -3.393 -12.734 -14.867 1 98.06 50 ASP B O 1
ATOM 1366 N N . PHE B 1 51 ? -4.914 -12.516 -13.258 1 98.31 51 PHE B N 1
ATOM 1367 C CA . PHE B 1 51 ? -4.16 -11.516 -12.516 1 98.31 51 PHE B CA 1
ATOM 1368 C C . PHE B 1 51 ? -2.775 -12.039 -12.148 1 98.31 51 PHE B C 1
ATOM 1370 O O . PHE B 1 51 ? -1.763 -11.422 -12.477 1 98.31 51 PHE B O 1
ATOM 1377 N N . TRP B 1 52 ? -2.721 -13.18 -11.547 1 98.44 52 TRP B N 1
ATOM 1378 C CA . TRP B 1 52 ? -1.468 -13.68 -10.984 1 98.44 52 TRP B CA 1
ATOM 1379 C C . TRP B 1 52 ? -0.576 -14.25 -12.086 1 98.44 52 TRP B C 1
ATOM 1381 O O . TRP B 1 52 ? 0.651 -14.164 -12.008 1 98.44 52 TRP B O 1
ATOM 1391 N N . GLN B 1 53 ? -1.17 -14.828 -13.125 1 97.94 53 GLN B N 1
ATOM 1392 C CA . GLN B 1 53 ? -0.361 -15.258 -14.266 1 97.94 53 GLN B CA 1
ATOM 1393 C C . GLN B 1 53 ? 0.308 -14.062 -14.945 1 97.94 53 GLN B C 1
ATOM 1395 O O . GLN B 1 53 ? 1.49 -14.117 -15.281 1 97.94 53 GLN B O 1
ATOM 1400 N N . THR B 1 54 ? -0.49 -13.047 -15.148 1 96.12 54 THR B N 1
ATOM 1401 C CA . THR B 1 54 ? 0.053 -11.828 -15.742 1 96.12 54 THR B CA 1
ATOM 1402 C C . THR B 1 54 ? 1.17 -11.258 -14.875 1 96.12 54 THR B C 1
ATOM 1404 O O . THR B 1 54 ? 2.205 -10.828 -15.383 1 96.12 54 THR B O 1
ATOM 1407 N N . TYR B 1 55 ? 0.924 -11.242 -13.555 1 96.94 55 TYR B N 1
ATOM 1408 C CA . TYR B 1 55 ? 1.945 -10.789 -12.617 1 96.94 55 TYR B CA 1
ATOM 1409 C C . TYR B 1 55 ? 3.236 -11.578 -12.789 1 96.94 55 TYR B C 1
ATOM 1411 O O . TYR B 1 55 ? 4.305 -11 -13 1 96.94 55 TYR B O 1
ATOM 1419 N N . LEU B 1 56 ? 3.193 -12.875 -12.789 1 98 56 LEU B N 1
ATOM 1420 C CA . LEU B 1 56 ? 4.375 -13.727 -12.859 1 98 56 LEU B CA 1
ATOM 1421 C C . LEU B 1 56 ? 5.043 -13.617 -14.234 1 98 56 LEU B C 1
ATOM 1423 O O . LEU B 1 56 ? 6.27 -13.672 -14.336 1 98 56 LEU B O 1
ATOM 1427 N N . ASP B 1 57 ? 4.223 -13.43 -15.219 1 96.94 57 ASP B N 1
ATOM 1428 C CA . ASP B 1 57 ? 4.73 -13.359 -16.578 1 96.94 57 ASP B CA 1
ATOM 1429 C C . ASP B 1 57 ? 5.594 -12.109 -16.781 1 96.94 57 ASP B C 1
ATOM 1431 O O . ASP B 1 57 ? 6.371 -12.039 -17.734 1 96.94 57 ASP B O 1
ATOM 1435 N N . ASN B 1 58 ? 5.473 -11.164 -15.938 1 96.06 58 ASN B N 1
ATOM 1436 C CA . ASN B 1 58 ? 6.238 -9.922 -16.047 1 96.06 58 ASN B CA 1
ATOM 1437 C C . ASN B 1 58 ? 7.695 -10.125 -15.641 1 96.06 58 ASN B C 1
ATOM 1439 O O . ASN B 1 58 ? 8.539 -9.266 -15.898 1 96.06 58 ASN B O 1
ATOM 1443 N N . PHE B 1 59 ? 7.98 -11.312 -15.086 1 97.5 59 PHE B N 1
ATOM 1444 C CA . PHE B 1 59 ? 9.289 -11.469 -14.461 1 97.5 59 PHE B CA 1
ATOM 1445 C C . PHE B 1 59 ? 9.969 -12.742 -14.945 1 97.5 59 PHE B C 1
ATOM 1447 O O . PHE B 1 59 ? 9.32 -13.773 -15.133 1 97.5 59 PHE B O 1
ATOM 1454 N N . GLN B 1 60 ? 11.273 -12.656 -15.117 1 97.75 60 GLN B N 1
ATOM 1455 C CA . GLN B 1 60 ? 12.086 -13.867 -15.18 1 97.75 60 GLN B CA 1
ATOM 1456 C C . GLN B 1 60 ? 12.211 -14.523 -13.812 1 97.75 60 GLN B C 1
ATOM 1458 O O . GLN B 1 60 ? 12.195 -15.75 -13.703 1 97.75 60 GLN B O 1
ATOM 1463 N N . SER B 1 61 ? 12.391 -13.664 -12.852 1 98.06 61 SER B N 1
ATOM 1464 C CA . SER B 1 61 ? 12.453 -14.062 -11.453 1 98.06 61 SER B CA 1
ATOM 1465 C C . SER B 1 61 ? 11.922 -12.953 -10.547 1 98.06 61 SER B C 1
ATOM 1467 O O . SER B 1 61 ? 12.117 -11.766 -10.828 1 98.06 61 SER B O 1
ATOM 1469 N N . ILE B 1 62 ? 11.289 -13.352 -9.516 1 98.38 62 ILE B N 1
ATOM 1470 C CA . ILE B 1 62 ? 10.758 -12.398 -8.539 1 98.38 62 ILE B CA 1
ATOM 1471 C C . ILE B 1 62 ? 10.625 -13.07 -7.176 1 98.38 62 ILE B C 1
ATOM 1473 O O . ILE B 1 62 ? 10.227 -14.234 -7.086 1 98.38 62 ILE B O 1
ATOM 1477 N N . ARG B 1 63 ? 10.992 -12.344 -6.145 1 98.38 63 ARG B N 1
ATOM 1478 C CA . ARG B 1 63 ? 10.859 -12.82 -4.77 1 98.38 63 ARG B CA 1
ATOM 1479 C C . ARG B 1 63 ? 10.391 -11.695 -3.848 1 98.38 63 ARG B C 1
ATOM 1481 O O . ARG B 1 63 ? 11.047 -10.664 -3.744 1 98.38 63 ARG B O 1
ATOM 1488 N N . SER B 1 64 ? 9.281 -11.938 -3.252 1 98.31 64 SER B N 1
ATOM 1489 C CA . SER B 1 64 ? 8.766 -11 -2.258 1 98.31 64 SER B CA 1
ATOM 1490 C C . SER B 1 64 ? 9.234 -11.375 -0.855 1 98.31 64 SER B C 1
ATOM 1492 O O . SER B 1 64 ? 9.094 -12.523 -0.432 1 98.31 64 SER B O 1
ATOM 1494 N N . GLN B 1 65 ? 9.844 -10.5 -0.171 1 98.06 65 GLN B N 1
ATOM 1495 C CA . GLN B 1 65 ? 10.117 -10.617 1.257 1 98.06 65 GLN B CA 1
ATOM 1496 C C . GLN B 1 65 ? 9.148 -9.773 2.078 1 98.06 65 GLN B C 1
ATOM 1498 O O . GLN B 1 65 ? 9.148 -8.547 1.979 1 98.06 65 GLN B O 1
ATOM 1503 N N . PHE B 1 66 ? 8.352 -10.492 2.902 1 97.88 66 PHE B N 1
ATOM 1504 C CA . PHE B 1 66 ? 7.359 -9.789 3.703 1 97.88 66 PHE B CA 1
ATOM 1505 C C . PHE B 1 66 ? 7.988 -9.211 4.965 1 97.88 66 PHE B C 1
ATOM 1507 O O . PHE B 1 66 ? 8.625 -9.93 5.73 1 97.88 66 PHE B O 1
ATOM 1514 N N . THR B 1 67 ? 7.832 -7.973 5.152 1 96.25 67 THR B N 1
ATOM 1515 C CA . THR B 1 67 ? 8.477 -7.277 6.262 1 96.25 67 THR B CA 1
ATOM 1516 C C . THR B 1 67 ? 7.508 -7.113 7.43 1 96.25 67 THR B C 1
ATOM 1518 O O . THR B 1 67 ? 7.906 -7.207 8.594 1 96.25 67 THR B O 1
ATOM 1521 N N . HIS B 1 68 ? 6.254 -6.805 7.16 1 95.5 68 HIS B N 1
ATOM 1522 C CA . HIS B 1 68 ? 5.203 -6.68 8.164 1 95.5 68 HIS B CA 1
ATOM 1523 C C . HIS B 1 68 ? 3.889 -7.27 7.668 1 95.5 68 HIS B C 1
ATOM 1525 O O . HIS B 1 68 ? 3.607 -7.242 6.465 1 95.5 68 HIS B O 1
ATOM 1531 N N . HIS B 1 69 ? 3.184 -7.84 8.562 1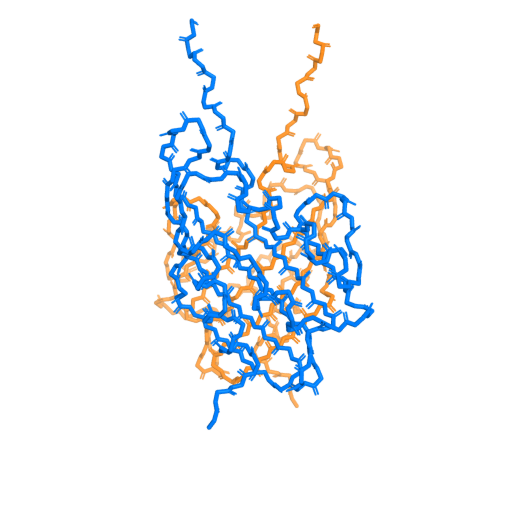 94.88 69 HIS B N 1
ATOM 1532 C CA . HIS B 1 69 ? 1.835 -8.297 8.25 1 94.88 69 HIS B CA 1
ATOM 1533 C C . HIS B 1 69 ? 0.951 -8.305 9.492 1 94.88 69 HIS B C 1
ATOM 1535 O O . HIS B 1 69 ? 1.454 -8.336 10.617 1 94.88 69 HIS B O 1
ATOM 1541 N N . LEU B 1 70 ? -0.302 -8.141 9.305 1 93.69 70 LEU B N 1
ATOM 1542 C CA . LEU B 1 70 ? -1.303 -8.312 10.352 1 93.69 70 LEU B CA 1
ATOM 1543 C C . LEU B 1 70 ? -2.605 -8.859 9.773 1 93.69 70 LEU B C 1
ATOM 1545 O O . LEU B 1 70 ? -2.812 -8.828 8.562 1 93.69 70 LEU B O 1
ATOM 1549 N N . ASP B 1 71 ? -3.355 -9.484 10.562 1 94.38 71 ASP B N 1
ATOM 1550 C CA . ASP B 1 71 ? -4.641 -10.078 10.211 1 94.38 71 ASP B CA 1
ATOM 1551 C C . ASP B 1 71 ? -5.625 -9.984 11.375 1 94.38 71 ASP B C 1
ATOM 1553 O O . ASP B 1 71 ? -5.328 -10.43 12.484 1 94.38 71 ASP B O 1
ATOM 1557 N N . ASP B 1 72 ? -6.809 -9.375 11.102 1 91.69 72 ASP B N 1
ATOM 1558 C CA . ASP B 1 72 ? -7.77 -9.242 12.195 1 91.69 72 ASP B CA 1
ATOM 1559 C C . ASP B 1 72 ? -8.875 -10.281 12.094 1 91.69 72 ASP B C 1
ATOM 1561 O O . ASP B 1 72 ? -9.953 -10.117 12.672 1 91.69 72 ASP B O 1
ATOM 1565 N N . GLY B 1 73 ? -8.703 -11.258 11.281 1 93.31 73 GLY B N 1
ATOM 1566 C CA . GLY B 1 73 ? -9.672 -12.328 11.094 1 93.31 73 GLY B CA 1
ATOM 1567 C C . GLY B 1 73 ? -10.562 -12.125 9.883 1 93.31 73 GLY B C 1
ATOM 1568 O O . GLY B 1 73 ? -11.242 -13.055 9.445 1 93.31 73 GLY B O 1
ATOM 1569 N N . ARG B 1 74 ? -10.594 -10.922 9.344 1 94.44 74 ARG B N 1
ATOM 1570 C CA . ARG B 1 74 ? -11.422 -10.641 8.172 1 94.44 74 ARG B CA 1
ATOM 1571 C C . ARG B 1 74 ? -10.609 -9.93 7.094 1 94.44 74 ARG B C 1
ATOM 1573 O O . ARG B 1 74 ? -10.961 -9.969 5.914 1 94.44 74 ARG B O 1
ATOM 1580 N N . MET B 1 75 ? -9.648 -9.234 7.574 1 96.06 75 MET B N 1
ATOM 1581 C CA . MET B 1 75 ? -8.781 -8.469 6.68 1 96.06 75 MET B CA 1
ATOM 1582 C C . MET B 1 75 ? -7.312 -8.68 7.031 1 96.06 75 MET B C 1
ATOM 1584 O O . MET B 1 75 ? -6.953 -8.758 8.211 1 96.06 75 MET B O 1
ATOM 1588 N N . GLY B 1 76 ? -6.477 -8.875 6.008 1 96 76 GLY B N 1
ATOM 1589 C CA . GLY B 1 76 ? -5.039 -9.008 6.168 1 96 76 GLY B CA 1
ATOM 1590 C C . GLY B 1 76 ? -4.254 -7.957 5.402 1 96 76 GLY B C 1
ATOM 1591 O O . GLY B 1 76 ? -4.645 -7.566 4.301 1 96 76 GLY B O 1
ATOM 1592 N N . LEU B 1 77 ? -3.201 -7.543 5.98 1 94.81 77 LEU B N 1
ATOM 1593 C CA . LEU B 1 77 ? -2.273 -6.59 5.375 1 94.81 77 LEU B CA 1
ATOM 1594 C C . LEU B 1 77 ? -0.862 -7.164 5.328 1 94.81 77 LEU B C 1
ATOM 1596 O O . LEU B 1 77 ? -0.412 -7.797 6.285 1 94.81 77 LEU B O 1
ATOM 1600 N N . MET B 1 78 ? -0.175 -6.855 4.258 1 97.44 78 MET B N 1
ATOM 1601 C CA . MET B 1 78 ? 1.197 -7.312 4.055 1 97.44 78 MET B CA 1
ATOM 1602 C C . MET B 1 78 ? 2.045 -6.223 3.41 1 97.44 78 MET B C 1
ATOM 1604 O O . MET B 1 78 ? 1.666 -5.664 2.379 1 97.44 78 MET B O 1
ATOM 1608 N N . GLU B 1 79 ? 3.113 -5.938 4.07 1 97.75 79 GLU B N 1
ATOM 1609 C CA . GLU B 1 79 ? 4.152 -5.133 3.432 1 97.75 79 GLU B CA 1
ATOM 1610 C C . GLU B 1 79 ? 5.293 -6.008 2.92 1 97.75 79 GLU B C 1
ATOM 1612 O O . GLU B 1 79 ? 5.691 -6.969 3.582 1 97.75 79 GLU B O 1
ATOM 1617 N N . TRP B 1 80 ? 5.754 -5.605 1.76 1 98 80 TRP B N 1
ATOM 1618 C CA . TRP B 1 80 ? 6.75 -6.473 1.139 1 98 80 TRP B CA 1
ATOM 1619 C C . TRP B 1 80 ? 7.754 -5.656 0.329 1 98 80 TRP B C 1
ATOM 1621 O O . TRP B 1 80 ? 7.469 -4.52 -0.058 1 98 80 TRP B O 1
ATOM 1631 N N . GLU B 1 81 ? 8.906 -6.199 0.172 1 97.5 81 GLU B N 1
ATOM 1632 C CA . GLU B 1 81 ? 9.914 -5.824 -0.813 1 97.5 81 GLU B CA 1
ATOM 1633 C C . GLU B 1 81 ? 10.133 -6.938 -1.831 1 97.5 81 GLU B C 1
ATOM 1635 O O . GLU B 1 81 ? 10.352 -8.094 -1.458 1 97.5 81 GLU B O 1
ATOM 1640 N N . ALA B 1 82 ? 10.023 -6.57 -3.037 1 97.69 82 ALA B N 1
ATOM 1641 C CA . ALA B 1 82 ? 10.203 -7.547 -4.109 1 97.69 82 ALA B CA 1
ATOM 1642 C C . ALA B 1 82 ? 11.477 -7.266 -4.902 1 97.69 82 ALA B C 1
ATOM 1644 O O . ALA B 1 82 ? 11.773 -6.109 -5.219 1 97.69 82 ALA B O 1
ATOM 1645 N N . THR B 1 83 ? 12.203 -8.297 -5.121 1 98.19 83 THR B N 1
ATOM 1646 C CA . THR B 1 83 ? 13.414 -8.211 -5.934 1 98.19 83 THR B CA 1
ATOM 1647 C C . THR B 1 83 ? 13.445 -9.312 -6.984 1 98.19 83 THR B C 1
ATOM 1649 O O . THR B 1 83 ? 12.977 -10.43 -6.734 1 98.19 83 THR B O 1
ATOM 1652 N N . GLY B 1 84 ? 14.008 -8.914 -8.125 1 98.06 84 GLY B N 1
ATOM 1653 C CA . GLY B 1 84 ? 14.133 -9.898 -9.188 1 98.06 84 GLY B CA 1
ATOM 1654 C C . GLY B 1 84 ? 14.57 -9.297 -10.508 1 98.06 84 GLY B C 1
ATOM 1655 O O . GLY B 1 84 ? 15.391 -8.383 -10.539 1 98.06 84 GLY B O 1
ATOM 1656 N N . LYS B 1 85 ? 14.102 -9.984 -11.617 1 97.81 85 LYS B N 1
ATOM 1657 C CA . LYS B 1 85 ? 14.375 -9.539 -12.984 1 97.81 85 LYS B CA 1
ATOM 1658 C C . LYS B 1 85 ? 13.094 -9.5 -13.812 1 97.81 85 LYS B C 1
ATOM 1660 O O . LYS B 1 85 ? 12.281 -10.438 -13.758 1 97.81 85 LYS B O 1
ATOM 1665 N N . LEU B 1 86 ? 12.953 -8.438 -14.547 1 96.5 86 LEU B N 1
ATOM 1666 C CA . LEU B 1 86 ? 11.844 -8.344 -15.492 1 96.5 86 LEU B CA 1
ATOM 1667 C C . LEU B 1 86 ? 12.023 -9.328 -16.641 1 96.5 86 LEU B C 1
ATOM 1669 O O . LEU B 1 86 ? 13.094 -9.93 -16.797 1 96.5 86 LEU B O 1
ATOM 1673 N N . SER B 1 87 ? 10.961 -9.461 -17.359 1 94.25 87 SER B N 1
ATOM 1674 C CA . SER B 1 87 ? 10.984 -10.398 -18.469 1 94.25 87 SER B CA 1
ATOM 1675 C C . SER B 1 87 ? 12.094 -10.07 -19.453 1 94.25 87 SER B C 1
ATOM 1677 O O . SER B 1 87 ? 12.641 -10.961 -20.109 1 94.25 87 SER B O 1
ATOM 1679 N N . ASP B 1 88 ? 12.547 -8.844 -19.516 1 93.19 88 ASP B N 1
ATOM 1680 C CA . ASP B 1 88 ? 13.594 -8.438 -20.453 1 93.19 88 ASP B CA 1
ATOM 1681 C C . ASP B 1 88 ? 14.977 -8.531 -19.812 1 93.19 88 ASP B C 1
ATOM 1683 O O . ASP B 1 88 ? 15.977 -8.133 -20.422 1 93.19 88 ASP B O 1
ATOM 1687 N N . GLY B 1 89 ? 15.016 -8.914 -18.625 1 94.75 89 GLY B N 1
ATOM 1688 C CA . GLY B 1 89 ? 16.281 -9.156 -17.953 1 94.75 89 GLY B CA 1
ATOM 1689 C C . GLY B 1 89 ? 16.703 -8.016 -17.047 1 94.75 89 GLY B C 1
ATOM 1690 O O . GLY B 1 89 ? 17.688 -8.133 -16.312 1 94.75 89 GLY B O 1
ATOM 1691 N N . THR B 1 90 ? 15.977 -6.953 -17.031 1 95.62 90 THR B N 1
ATOM 1692 C CA . THR B 1 90 ? 16.297 -5.789 -16.203 1 95.62 90 THR B CA 1
ATOM 1693 C C . THR B 1 90 ? 16.078 -6.094 -14.727 1 95.62 90 THR B C 1
ATOM 1695 O O . THR B 1 90 ? 15.062 -6.691 -14.359 1 95.62 90 THR B O 1
ATOM 1698 N N . ASP B 1 91 ? 17.078 -5.703 -13.867 1 97.25 91 ASP B N 1
ATOM 1699 C CA . ASP B 1 91 ? 16.906 -5.855 -12.43 1 97.25 91 ASP B CA 1
ATOM 1700 C C . ASP B 1 91 ? 15.789 -4.941 -11.914 1 97.25 91 ASP B C 1
ATOM 1702 O O . ASP B 1 91 ? 15.633 -3.814 -12.391 1 97.25 91 ASP B O 1
ATOM 1706 N N . ILE B 1 92 ? 15.109 -5.473 -11 1 96.19 92 ILE B N 1
ATOM 1707 C CA . ILE B 1 92 ? 14.055 -4.66 -10.406 1 96.19 92 ILE B CA 1
ATOM 1708 C C . ILE B 1 92 ? 14.016 -4.883 -8.898 1 96.19 92 ILE B C 1
ATOM 1710 O O . ILE B 1 92 ? 14.258 -5.996 -8.422 1 96.19 92 ILE B O 1
ATOM 1714 N N . ALA B 1 93 ? 13.828 -3.865 -8.203 1 96.19 93 ALA B N 1
ATOM 1715 C CA . ALA B 1 93 ? 13.531 -3.85 -6.773 1 96.19 93 ALA B CA 1
ATOM 1716 C C . ALA B 1 93 ? 12.477 -2.803 -6.441 1 96.19 93 ALA B C 1
ATOM 1718 O O . ALA B 1 93 ? 12.594 -1.642 -6.84 1 96.19 93 ALA B O 1
ATOM 1719 N N . TYR B 1 94 ? 11.5 -3.201 -5.832 1 95.31 94 TYR B N 1
ATOM 1720 C CA . TYR B 1 94 ? 10.453 -2.264 -5.445 1 95.31 94 TYR B CA 1
ATOM 1721 C C . TYR B 1 94 ? 9.711 -2.758 -4.207 1 95.31 94 TYR B C 1
ATOM 1723 O O . TYR B 1 94 ? 9.883 -3.906 -3.791 1 95.31 94 TYR B O 1
ATOM 1731 N N . ARG B 1 95 ? 9.047 -1.943 -3.584 1 96.12 95 ARG B N 1
ATOM 1732 C CA . ARG B 1 95 ? 8.305 -2.285 -2.375 1 96.12 95 ARG B CA 1
ATOM 1733 C C . ARG B 1 95 ? 6.828 -1.935 -2.521 1 96.12 95 ARG B C 1
ATOM 1735 O O . ARG B 1 95 ? 6.461 -1.107 -3.359 1 96.12 95 ARG B O 1
ATOM 1742 N N . GLY B 1 96 ? 6.004 -2.568 -1.753 1 97 96 GLY B N 1
ATOM 1743 C CA . GLY B 1 96 ? 4.57 -2.344 -1.809 1 97 96 GLY B CA 1
ATOM 1744 C C . GLY B 1 96 ? 3.83 -2.91 -0.611 1 97 96 GLY B C 1
ATOM 1745 O O . GLY B 1 96 ? 4.453 -3.371 0.347 1 97 96 GLY B O 1
ATOM 1746 N N . ALA B 1 97 ? 2.59 -2.766 -0.618 1 97.31 97 ALA B N 1
ATOM 1747 C CA . ALA B 1 97 ? 1.668 -3.332 0.363 1 97.31 97 ALA B CA 1
ATOM 1748 C C . ALA B 1 97 ? 0.455 -3.957 -0.32 1 97.31 97 ALA B C 1
ATOM 1750 O O . ALA B 1 97 ? -0.006 -3.463 -1.353 1 97.31 97 ALA B O 1
ATOM 1751 N N . SER B 1 98 ? -0.031 -5.027 0.224 1 98.25 98 SER B N 1
ATOM 1752 C CA . SER B 1 98 ? -1.231 -5.703 -0.26 1 98.25 98 SER B CA 1
ATOM 1753 C C . SER B 1 98 ? -2.234 -5.922 0.867 1 98.25 98 SER B C 1
ATOM 1755 O O . SER B 1 98 ? -1.847 -6.133 2.018 1 98.25 98 SER B O 1
ATOM 1757 N N . VAL B 1 99 ? -3.473 -5.848 0.517 1 97.88 99 VAL B N 1
ATOM 1758 C CA . VAL B 1 99 ? -4.578 -6.07 1.443 1 97.88 99 VAL B CA 1
ATOM 1759 C C . VAL B 1 99 ? -5.473 -7.191 0.922 1 97.88 99 VAL B C 1
ATOM 1761 O O . VAL B 1 99 ? -5.781 -7.242 -0.271 1 97.88 99 VAL B O 1
ATOM 1764 N N . ILE B 1 100 ? -5.836 -8.102 1.805 1 98.25 100 ILE B N 1
ATOM 1765 C CA . ILE B 1 100 ? -6.848 -9.094 1.45 1 98.25 100 ILE B CA 1
ATOM 1766 C C . ILE B 1 100 ? -8.023 -9 2.42 1 98.25 100 ILE B C 1
ATOM 1768 O O . ILE B 1 100 ? -7.84 -8.695 3.602 1 98.25 100 ILE B O 1
ATOM 1772 N N . GLU B 1 101 ? -9.188 -9.117 1.915 1 98 101 GLU B N 1
ATOM 1773 C CA . GLU B 1 101 ? -10.367 -9.469 2.701 1 98 101 GLU B CA 1
ATOM 1774 C C . GLU B 1 101 ? -10.688 -10.953 2.564 1 98 101 GLU B C 1
ATOM 1776 O O . GLU B 1 101 ? -10.5 -11.547 1.499 1 98 101 GLU B O 1
ATOM 1781 N N . HIS B 1 102 ? -11.094 -11.539 3.682 1 97.94 102 HIS B N 1
ATOM 1782 C CA . HIS B 1 102 ? -11.359 -12.977 3.631 1 97.94 102 HIS B CA 1
ATOM 1783 C C . HIS B 1 102 ? -12.391 -13.375 4.684 1 97.94 102 HIS B C 1
ATOM 1785 O O . HIS B 1 102 ? -12.656 -12.617 5.617 1 97.94 102 HIS B O 1
ATOM 1791 N N . ASP B 1 103 ? -12.953 -14.531 4.492 1 96.12 103 ASP B N 1
ATOM 1792 C CA . ASP B 1 103 ? -13.953 -15.039 5.43 1 96.12 103 ASP B CA 1
ATOM 1793 C C . ASP B 1 103 ? -13.375 -16.156 6.305 1 96.12 103 ASP B C 1
ATOM 1795 O O . ASP B 1 103 ? -14.109 -16.969 6.863 1 96.12 103 ASP B O 1
ATOM 1799 N N . GLY B 1 104 ? -12.102 -16.172 6.352 1 94.38 104 GLY B N 1
ATOM 1800 C CA . GLY B 1 104 ? -11.422 -17.203 7.121 1 94.38 104 GLY B CA 1
ATOM 1801 C C . GLY B 1 104 ? -11 -18.391 6.281 1 94.38 104 GLY B C 1
ATOM 1802 O O . GLY B 1 104 ? -10.102 -19.141 6.664 1 94.38 104 GLY B O 1
ATOM 1803 N N . GLN B 1 105 ? -11.633 -18.562 5.137 1 95.5 105 GLN B N 1
ATOM 1804 C CA . GLN B 1 105 ? -11.336 -19.703 4.27 1 95.5 105 GLN B CA 1
ATOM 1805 C C . GLN B 1 105 ? -10.844 -19.234 2.902 1 95.5 105 GLN B C 1
ATOM 1807 O O . GLN B 1 105 ? -9.883 -19.797 2.359 1 95.5 105 GLN B O 1
ATOM 1812 N N . LYS B 1 106 ? -11.523 -18.25 2.393 1 98.56 106 LYS B N 1
ATOM 1813 C CA . LYS B 1 106 ? -11.211 -17.781 1.044 1 98.56 106 LYS B CA 1
ATOM 1814 C C . LYS B 1 106 ? -10.984 -16.266 1.023 1 98.56 106 LYS B C 1
ATOM 1816 O O . LYS B 1 106 ? -11.562 -15.539 1.834 1 98.56 106 LYS B O 1
ATOM 1821 N N . VAL B 1 107 ? -10.148 -15.859 0.1 1 98.75 107 VAL B N 1
ATOM 1822 C CA . VAL B 1 107 ? -9.945 -14.438 -0.17 1 98.75 107 VAL B CA 1
ATOM 1823 C C . VAL B 1 107 ? -11.109 -13.898 -0.995 1 98.75 107 VAL B C 1
ATOM 1825 O O . VAL B 1 107 ? -11.414 -14.422 -2.07 1 98.75 107 VAL B O 1
ATOM 1828 N N . THR B 1 108 ? -11.75 -12.852 -0.487 1 98.69 108 THR B N 1
ATOM 1829 C CA . THR B 1 108 ? -12.891 -12.273 -1.189 1 98.69 108 THR B CA 1
ATOM 1830 C C . THR B 1 108 ? -12.492 -10.984 -1.9 1 98.69 108 THR B C 1
ATOM 1832 O O . THR B 1 108 ? -13.203 -10.516 -2.791 1 98.69 108 THR B O 1
ATOM 1835 N N . ALA B 1 109 ? -11.438 -10.406 -1.535 1 98.44 109 ALA B N 1
ATOM 1836 C CA . ALA B 1 109 ? -10.906 -9.219 -2.203 1 98.44 109 ALA B CA 1
ATOM 1837 C C . ALA B 1 109 ? -9.391 -9.117 -2.01 1 98.44 109 ALA B C 1
ATOM 1839 O O . ALA B 1 109 ? -8.875 -9.406 -0.931 1 98.44 109 ALA B O 1
ATOM 1840 N N . PHE B 1 110 ? -8.688 -8.727 -3.059 1 98.5 110 PHE B N 1
ATOM 1841 C CA . PHE B 1 110 ? -7.258 -8.453 -3.047 1 98.5 110 PHE B CA 1
ATOM 1842 C C . PHE B 1 110 ? -6.957 -7.094 -3.658 1 98.5 110 PHE B C 1
ATOM 1844 O O . PHE B 1 110 ? -7.426 -6.785 -4.758 1 98.5 110 PHE B O 1
ATOM 1851 N N . ARG B 1 111 ? -6.27 -6.238 -2.918 1 97.88 111 ARG B N 1
ATOM 1852 C CA . ARG B 1 111 ? -5.773 -4.957 -3.41 1 97.88 111 ARG B CA 1
ATOM 1853 C C . ARG B 1 111 ? -4.281 -4.809 -3.141 1 97.88 111 ARG B C 1
ATOM 1855 O O . ARG B 1 111 ? -3.799 -5.168 -2.064 1 97.88 111 ARG B O 1
ATOM 1862 N N . THR B 1 112 ? -3.584 -4.355 -4.145 1 97.88 112 THR B N 1
ATOM 1863 C CA . THR B 1 112 ? -2.15 -4.168 -3.957 1 97.88 112 THR B CA 1
ATOM 1864 C C . THR B 1 112 ? -1.728 -2.762 -4.371 1 97.88 112 THR B C 1
ATOM 1866 O O . THR B 1 112 ? -2.281 -2.193 -5.312 1 97.88 112 THR B O 1
ATOM 1869 N N . TYR B 1 113 ? -0.747 -2.168 -3.645 1 96.94 113 TYR B N 1
ATOM 1870 C CA . TYR B 1 113 ? -0.25 -0.809 -3.82 1 96.94 113 TYR B CA 1
ATOM 1871 C C . TYR B 1 113 ? 1.27 -0.794 -3.936 1 96.94 113 TYR B C 1
ATOM 1873 O O . TYR B 1 113 ? 1.971 -1.31 -3.061 1 96.94 113 TYR B O 1
ATOM 1881 N N . TYR B 1 114 ? 1.784 -0.17 -4.934 1 95.88 114 TYR B N 1
ATOM 1882 C CA . TYR B 1 114 ? 3.207 0.01 -5.199 1 95.88 114 TYR B CA 1
ATOM 1883 C C . TYR B 1 114 ? 3.441 1.162 -6.168 1 95.88 114 TYR B C 1
ATOM 1885 O O . TYR B 1 114 ? 2.486 1.761 -6.672 1 95.88 114 TYR B O 1
ATOM 1893 N N . ASP B 1 115 ? 4.707 1.511 -6.355 1 93.5 11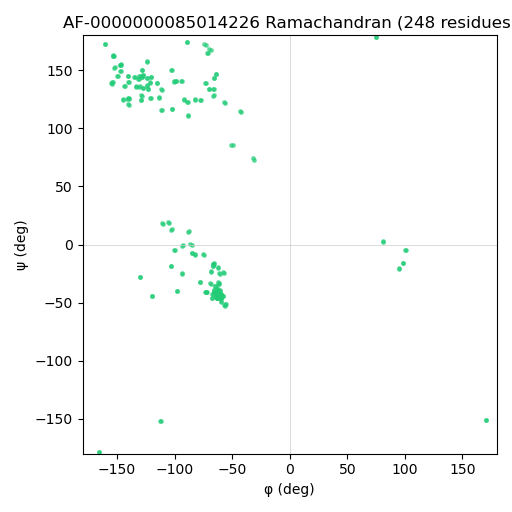5 ASP B N 1
ATOM 1894 C CA . ASP B 1 115 ? 5.059 2.561 -7.309 1 93.5 115 ASP B CA 1
ATOM 1895 C C . ASP B 1 115 ? 5.27 1.983 -8.703 1 93.5 115 ASP B C 1
ATOM 1897 O O . ASP B 1 115 ? 6.285 1.336 -8.969 1 93.5 115 ASP B O 1
ATOM 1901 N N . SER B 1 116 ? 4.363 2.32 -9.57 1 91.94 116 SER B N 1
ATOM 1902 C CA . SER B 1 116 ? 4.488 1.793 -10.93 1 91.94 116 SER B CA 1
ATOM 1903 C C . SER B 1 116 ? 5.715 2.361 -11.633 1 91.94 116 SER B C 1
ATOM 1905 O O . SER B 1 116 ? 6.172 1.812 -12.633 1 91.94 116 SER B O 1
ATOM 1907 N N . ALA B 1 117 ? 6.266 3.422 -11.133 1 88.94 117 ALA B N 1
ATOM 1908 C CA . ALA B 1 117 ? 7.465 4.031 -11.695 1 88.94 117 ALA B CA 1
ATOM 1909 C C . ALA B 1 117 ? 8.641 3.055 -11.68 1 88.94 117 ALA B C 1
ATOM 1911 O O . ALA B 1 117 ? 9.578 3.184 -12.469 1 88.94 117 ALA B O 1
ATOM 1912 N N . ALA B 1 118 ? 8.633 2.111 -10.805 1 87.75 118 ALA B N 1
ATOM 1913 C CA . ALA B 1 118 ? 9.688 1.108 -10.719 1 87.75 118 ALA B CA 1
ATOM 1914 C C . ALA B 1 118 ? 9.773 0.279 -11.992 1 87.75 118 ALA B C 1
ATOM 1916 O O . ALA B 1 118 ? 10.812 -0.311 -12.297 1 87.75 118 ALA B O 1
ATOM 1917 N N . PHE B 1 119 ? 8.719 0.275 -12.781 1 89.88 119 PHE B N 1
ATOM 1918 C CA . PHE B 1 119 ? 8.633 -0.576 -13.961 1 89.88 119 PHE B CA 1
ATOM 1919 C C . PHE B 1 119 ? 8.938 0.219 -15.227 1 89.88 119 PHE B C 1
ATOM 1921 O O . PHE B 1 119 ? 8.906 -0.326 -16.328 1 89.88 119 PHE B O 1
ATOM 1928 N N . VAL B 1 120 ? 9.117 1.515 -15 1 83 120 VAL B N 1
ATOM 1929 C CA . VAL B 1 120 ? 9.391 2.377 -16.156 1 83 120 VAL B CA 1
ATOM 1930 C C . VAL B 1 120 ? 10.891 2.436 -16.406 1 83 120 VAL B C 1
ATOM 1932 O O . VAL B 1 120 ? 11.68 2.676 -15.492 1 83 120 VAL B O 1
ATOM 1935 N N . LYS B 1 121 ? 11.305 2.055 -17.594 1 69.88 121 LYS B N 1
ATOM 1936 C CA . LYS B 1 121 ? 12.695 2.117 -18.031 1 69.88 121 LYS B CA 1
ATOM 1937 C C . LYS B 1 121 ? 13.18 3.562 -18.125 1 69.88 121 LYS B C 1
ATOM 1939 O O . LYS B 1 121 ? 12.469 4.422 -18.656 1 69.88 121 LYS B O 1
ATOM 1944 N N . PRO B 1 122 ? 14.312 3.736 -17.469 1 61.06 122 PRO B N 1
ATOM 1945 C CA . PRO B 1 122 ? 14.852 5.094 -17.594 1 61.06 122 PRO B CA 1
ATOM 1946 C C . PRO B 1 122 ? 15.078 5.504 -19.047 1 61.06 122 PRO B C 1
ATOM 1948 O O . PRO B 1 122 ? 15.469 4.676 -19.875 1 61.06 122 PRO B O 1
ATOM 1951 N N . ALA B 1 123 ? 14.43 6.609 -19.391 1 59.19 123 ALA B N 1
ATOM 1952 C CA . ALA B 1 123 ? 14.695 7.129 -20.734 1 59.19 123 ALA B CA 1
ATOM 1953 C C . ALA B 1 123 ? 16.188 7.094 -21.062 1 59.19 123 ALA B C 1
ATOM 1955 O O . ALA B 1 123 ? 17.016 7.426 -20.219 1 59.19 123 ALA B O 1
ATOM 1956 N N . ALA B 1 124 ? 16.625 6.336 -22 1 49.19 124 ALA B N 1
ATOM 1957 C CA . ALA B 1 124 ? 17.984 6.375 -22.531 1 49.19 124 ALA B CA 1
ATOM 1958 C C . ALA B 1 124 ? 18.391 7.801 -22.906 1 49.19 124 ALA B C 1
ATOM 1960 O O . ALA B 1 124 ? 17.609 8.539 -23.5 1 49.19 124 ALA B O 1
ATOM 1961 N N . GLU B 1 125 ? 18.875 8.492 -21.922 1 37.69 125 GLU B N 1
ATOM 1962 C CA . GLU B 1 125 ? 19.547 9.648 -22.5 1 37.69 125 GLU B CA 1
ATOM 1963 C C . GLU B 1 125 ? 20.141 9.32 -23.859 1 37.69 125 GLU B C 1
ATOM 1965 O O . GLU B 1 125 ? 21.047 8.492 -23.953 1 37.69 125 GLU B O 1
ATOM 1970 N N . ARG B 1 126 ? 19.281 9.211 -24.875 1 28.52 126 ARG B N 1
ATOM 1971 C CA . ARG B 1 126 ? 20.016 9.539 -26.094 1 28.52 126 ARG B CA 1
ATOM 1972 C C . ARG B 1 126 ? 20.406 11.008 -26.125 1 28.52 126 ARG B C 1
ATOM 1974 O O . ARG B 1 126 ? 19.641 11.867 -25.688 1 28.52 126 ARG B O 1
#

Secondary structure (DSSP, 8-state):
---HHHHHHHHHHHHHHHS--HHHHTTEEEEEEEE-SSS-EEEHHHHHHHHHHHHHHTEEEEEEEEEEEEE-SSEEEEEEEEEEEETTS-EEEEEEEEEEEE-SSSEEEEEEEE-GGGGSPP----/---HHHHHHHHHHHHHHHS--HHHHTTEEEEEEEE-SSS-EEEHHHHHHHHHHHHHHTEEEEEEEEEEEEE-SSEEEEEEEEEEEETTS-EEEEEEEEEEEE-SSSEEEEEEEE-GGGGSPP----

Organism: Deinococcus geothermalis (strain DSM 11300 / CIP 105573 / AG-3a) (NCBI:txid319795)

InterPro domains:
  IPR032710 NTF2-like domain superfamily [SSF54427] (6-120)
  IPR037401 SnoaL-like domain [PF12680] (12-108)